Protein AF-H1G3W1-F1 (afdb_monomer_lite)

pLDDT: mean 71.27, std 23.76, range [32.44, 97.44]

Structure (mmCIF, N/CA/C/O backbone):
data_AF-H1G3W1-F1
#
_entry.id   AF-H1G3W1-F1
#
loop_
_atom_site.group_PDB
_atom_site.id
_atom_site.type_symbol
_atom_site.label_atom_id
_atom_site.label_alt_id
_atom_site.label_comp_id
_atom_site.label_asym_id
_atom_site.label_entity_id
_atom_site.label_seq_id
_atom_site.pdbx_PDB_ins_code
_atom_site.Cartn_x
_atom_site.Cartn_y
_atom_site.Cartn_z
_atom_site.occupancy
_atom_site.B_iso_or_equiv
_atom_site.auth_seq_id
_atom_site.auth_comp_id
_atom_site.auth_asym_id
_atom_site.auth_atom_id
_atom_site.pdbx_PDB_model_num
ATOM 1 N N . MET A 1 1 ? 43.598 -3.557 50.792 1.00 79.25 1 MET A N 1
ATOM 2 C CA . MET A 1 1 ? 42.486 -2.881 51.505 1.00 79.25 1 MET A CA 1
ATOM 3 C C . MET A 1 1 ? 41.828 -1.822 50.622 1.00 79.25 1 MET A C 1
ATOM 5 O O . MET A 1 1 ? 40.668 -2.001 50.291 1.00 79.25 1 MET A O 1
ATOM 9 N N . VAL A 1 2 ? 42.550 -0.789 50.162 1.00 91.31 2 VAL A N 1
ATOM 10 C CA . VAL A 1 2 ? 41.973 0.316 49.357 1.00 91.31 2 VAL A CA 1
ATOM 11 C C . VAL A 1 2 ? 41.334 -0.153 48.039 1.00 91.31 2 VAL A C 1
ATOM 13 O O . VAL A 1 2 ? 40.220 0.254 47.726 1.00 91.31 2 VAL A O 1
ATOM 16 N N . GLU A 1 3 ? 41.980 -1.057 47.298 1.00 90.44 3 GLU A N 1
ATOM 17 C CA . GLU A 1 3 ? 41.447 -1.573 46.023 1.00 90.44 3 GLU A CA 1
ATOM 18 C C . GLU A 1 3 ? 40.136 -2.356 46.191 1.00 90.44 3 GLU A C 1
ATOM 20 O O . GLU A 1 3 ? 39.190 -2.156 45.432 1.00 90.44 3 GLU A O 1
ATOM 25 N N . PHE A 1 4 ? 40.040 -3.185 47.235 1.00 94.00 4 PHE A N 1
ATOM 26 C CA . PHE A 1 4 ? 38.807 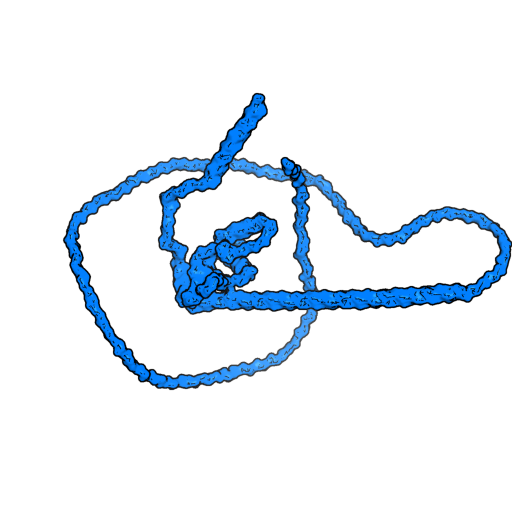-3.903 47.566 1.00 94.00 4 PHE A CA 1
ATOM 27 C C . PHE A 1 4 ? 37.671 -2.938 47.924 1.00 94.00 4 PHE A C 1
ATOM 29 O O . PHE A 1 4 ? 36.548 -3.120 47.457 1.00 94.00 4 PHE A O 1
ATOM 36 N N . SER A 1 5 ? 37.962 -1.872 48.677 1.00 94.56 5 SER A N 1
ATOM 37 C CA . SER A 1 5 ? 36.966 -0.845 49.003 1.00 94.56 5 SER A CA 1
ATOM 38 C C . SER A 1 5 ? 36.453 -0.104 47.763 1.00 94.56 5 SER A C 1
ATOM 40 O O . SER A 1 5 ? 35.258 0.171 47.675 1.00 94.56 5 SER A O 1
ATOM 42 N N . LEU A 1 6 ? 37.315 0.179 46.778 1.00 96.00 6 LEU A N 1
ATOM 43 C CA . LEU A 1 6 ? 36.905 0.827 45.525 1.00 96.00 6 LEU A CA 1
ATOM 44 C C . LEU A 1 6 ? 36.020 -0.079 44.660 1.00 96.00 6 LEU A C 1
ATOM 46 O O . LEU A 1 6 ? 35.037 0.395 44.093 1.00 96.00 6 LEU A O 1
ATOM 50 N N . ILE A 1 7 ? 36.325 -1.379 44.593 1.00 95.88 7 ILE A N 1
ATOM 51 C CA . ILE A 1 7 ? 35.509 -2.346 43.844 1.00 95.88 7 ILE A CA 1
ATOM 52 C C . ILE A 1 7 ? 34.114 -2.470 44.467 1.00 95.88 7 ILE A C 1
ATOM 54 O O . ILE A 1 7 ? 33.114 -2.428 43.751 1.00 95.88 7 ILE A O 1
ATOM 58 N N . VAL A 1 8 ? 34.030 -2.568 45.797 1.00 96.56 8 VAL A N 1
ATOM 59 C CA . VAL A 1 8 ? 32.743 -2.636 46.507 1.00 96.56 8 VAL A CA 1
ATOM 60 C C . VAL A 1 8 ? 31.934 -1.353 46.293 1.00 96.56 8 VAL A C 1
ATOM 62 O O . VAL A 1 8 ? 30.749 -1.431 45.970 1.00 96.56 8 VAL A O 1
ATOM 65 N N . LEU A 1 9 ? 32.566 -0.176 46.382 1.00 96.75 9 LEU A N 1
ATOM 66 C CA . LEU A 1 9 ? 31.902 1.105 46.122 1.00 96.75 9 LEU A CA 1
ATOM 67 C C . LEU A 1 9 ? 31.366 1.191 44.682 1.00 96.75 9 LEU A C 1
ATOM 69 O O . LEU A 1 9 ? 30.236 1.630 44.470 1.00 96.75 9 LEU A O 1
ATOM 73 N N . PHE A 1 10 ? 32.145 0.737 43.695 1.00 97.38 10 PHE A N 1
ATOM 74 C CA . PHE A 1 10 ? 31.725 0.721 42.294 1.00 97.38 10 PHE A CA 1
ATOM 75 C C . PHE A 1 10 ? 30.544 -0.227 42.056 1.00 97.38 10 PHE A C 1
ATOM 77 O O . PHE A 1 10 ? 29.603 0.142 41.358 1.00 97.38 10 PHE A O 1
ATOM 84 N N . LEU A 1 11 ? 30.547 -1.418 42.665 1.00 96.94 11 LEU A N 1
ATOM 85 C CA . LEU A 1 11 ? 29.423 -2.355 42.572 1.00 96.94 11 LEU A CA 1
ATOM 86 C C . LEU A 1 11 ? 28.149 -1.783 43.199 1.00 96.94 11 LEU A C 1
ATOM 88 O O . LEU A 1 11 ? 27.079 -1.904 42.607 1.00 96.94 11 LEU A O 1
ATOM 92 N N . ILE A 1 12 ? 28.259 -1.108 44.347 1.00 96.75 12 ILE A N 1
ATOM 93 C CA . ILE A 1 12 ? 27.124 -0.421 44.977 1.00 96.75 12 ILE A CA 1
ATOM 94 C C . ILE A 1 12 ? 26.608 0.694 44.059 1.00 96.75 12 ILE A C 1
ATOM 96 O O . ILE A 1 12 ? 25.409 0.765 43.805 1.00 96.75 12 ILE A O 1
ATOM 100 N N . ALA A 1 13 ? 27.493 1.526 43.504 1.00 96.69 13 ALA A N 1
ATOM 101 C CA . ALA A 1 13 ? 27.106 2.591 42.581 1.00 96.69 13 ALA A CA 1
ATOM 102 C C . ALA A 1 13 ? 26.444 2.045 41.302 1.00 96.69 13 ALA A C 1
ATOM 104 O O . ALA A 1 13 ? 25.429 2.582 40.864 1.00 96.69 13 ALA A O 1
ATOM 105 N N . ALA A 1 14 ? 26.966 0.954 40.734 1.00 96.19 14 ALA A N 1
ATOM 106 C CA . ALA A 1 14 ? 26.379 0.282 39.578 1.00 96.19 14 ALA A CA 1
ATOM 107 C C . ALA A 1 14 ? 25.003 -0.320 39.903 1.00 96.19 14 ALA A C 1
ATOM 109 O O . ALA A 1 14 ? 24.085 -0.196 39.095 1.00 96.19 14 ALA A O 1
ATOM 110 N N . LEU A 1 15 ? 24.832 -0.912 41.091 1.00 95.81 15 LEU A N 1
ATOM 111 C CA . LEU A 1 15 ? 23.547 -1.436 41.557 1.00 95.81 15 LEU A CA 1
ATOM 112 C C . LEU A 1 15 ? 22.523 -0.307 41.745 1.00 95.81 15 LEU A C 1
ATOM 114 O O . LEU A 1 15 ? 21.396 -0.419 41.269 1.00 95.81 15 LEU A O 1
ATOM 118 N N . LEU A 1 16 ? 22.920 0.800 42.381 1.00 94.94 16 LEU A N 1
ATOM 119 C CA . LEU A 1 16 ? 22.070 1.979 42.568 1.00 94.94 16 LEU A CA 1
ATOM 120 C C . LEU A 1 16 ? 21.695 2.623 41.228 1.00 94.94 16 LEU A C 1
ATOM 122 O O . LEU A 1 16 ? 20.532 2.966 41.018 1.00 94.94 16 LEU A O 1
ATOM 126 N N . PHE A 1 17 ? 22.646 2.736 40.298 1.00 94.06 17 PHE A N 1
ATOM 127 C CA . PHE A 1 17 ? 22.391 3.233 38.947 1.00 94.06 17 PHE A CA 1
ATOM 128 C C . PHE A 1 17 ? 21.454 2.302 38.174 1.00 94.06 17 PHE A C 1
ATOM 130 O O . PHE A 1 17 ? 20.514 2.778 37.544 1.00 94.06 17 PHE A O 1
ATOM 137 N N . TYR A 1 18 ? 21.652 0.984 38.260 1.00 91.56 18 TYR A N 1
ATOM 138 C CA . TYR A 1 18 ? 20.765 -0.003 37.648 1.00 91.56 18 TYR A CA 1
ATOM 139 C C . TYR A 1 18 ? 19.349 0.086 38.222 1.00 91.56 18 TYR A C 1
ATOM 141 O O . TYR A 1 18 ? 18.387 0.101 37.460 1.00 91.56 18 TYR A O 1
ATOM 149 N N . GLN A 1 19 ? 19.201 0.225 39.542 1.00 89.62 19 GLN A N 1
ATOM 150 C CA . GLN A 1 19 ? 17.891 0.396 40.169 1.00 89.62 19 GLN A CA 1
ATOM 151 C C . GLN A 1 19 ? 17.224 1.716 39.775 1.00 89.62 19 GLN A C 1
ATOM 153 O O . GLN A 1 19 ? 16.047 1.707 39.428 1.00 89.62 19 GLN A O 1
ATOM 158 N N . GLN A 1 20 ? 17.952 2.838 39.751 1.00 86.44 20 GLN A N 1
ATOM 159 C CA . GLN A 1 20 ? 17.399 4.120 39.299 1.00 86.44 20 GLN A CA 1
ATOM 160 C C . GLN A 1 20 ? 17.034 4.109 37.814 1.00 86.44 20 GLN A C 1
ATOM 162 O O . GLN A 1 20 ? 15.996 4.646 37.431 1.00 86.44 20 GLN A O 1
ATOM 167 N N . TYR A 1 21 ? 17.866 3.498 36.972 1.00 87.00 21 TYR A N 1
ATOM 168 C CA . TYR A 1 21 ? 17.584 3.340 35.553 1.00 87.00 21 TYR A CA 1
ATOM 169 C C . TYR A 1 21 ? 16.339 2.475 35.348 1.00 87.00 21 TYR A C 1
ATOM 171 O O . TYR A 1 21 ? 15.404 2.896 34.673 1.00 87.00 21 TYR A O 1
ATOM 179 N N . ASN A 1 22 ? 16.267 1.316 36.005 1.00 80.38 22 ASN A N 1
ATOM 180 C CA . ASN A 1 22 ? 15.123 0.419 35.892 1.00 80.38 22 ASN A CA 1
ATOM 181 C C . ASN A 1 22 ? 13.846 1.035 36.494 1.00 80.38 22 ASN A C 1
ATOM 183 O O . ASN A 1 22 ? 12.767 0.839 35.949 1.00 80.38 22 ASN A O 1
ATOM 187 N N . ALA A 1 23 ? 13.943 1.853 37.547 1.00 75.75 23 ALA A N 1
ATOM 188 C CA . ALA A 1 23 ? 12.818 2.615 38.101 1.00 75.75 23 ALA A CA 1
ATOM 189 C C . ALA A 1 23 ? 12.324 3.738 37.169 1.00 75.75 23 ALA A C 1
ATOM 191 O O . ALA A 1 23 ? 11.151 4.087 37.200 1.00 75.75 23 ALA A O 1
ATOM 192 N N . ARG A 1 24 ? 13.198 4.307 36.326 1.00 71.31 24 ARG A N 1
ATOM 193 C CA . ARG A 1 24 ? 12.808 5.299 35.306 1.00 71.31 24 ARG A CA 1
ATOM 194 C C . ARG A 1 24 ? 12.264 4.668 34.027 1.00 71.31 24 ARG A C 1
ATOM 196 O O . ARG A 1 24 ? 11.505 5.315 33.313 1.00 71.31 24 ARG A O 1
ATOM 203 N N . VAL A 1 25 ? 12.688 3.446 33.716 1.00 74.69 25 VAL A N 1
ATOM 204 C CA . VAL A 1 25 ? 12.272 2.713 32.510 1.00 74.69 25 VAL A CA 1
ATOM 205 C C . VAL A 1 25 ? 11.054 1.821 32.778 1.00 74.69 25 VAL A C 1
ATOM 207 O O . VAL A 1 25 ? 10.293 1.537 31.853 1.00 74.69 25 VAL A O 1
ATOM 210 N N . SER A 1 26 ? 10.819 1.414 34.029 1.00 70.19 26 SER A N 1
ATOM 211 C CA . SER A 1 26 ? 9.584 0.733 34.415 1.00 70.19 26 SER A CA 1
ATOM 212 C C . SER A 1 26 ? 8.424 1.720 34.378 1.00 70.19 26 SER A C 1
ATOM 214 O O . SER A 1 26 ? 8.361 2.693 35.128 1.00 70.19 26 SER A O 1
ATOM 216 N N . LEU A 1 27 ? 7.497 1.470 33.455 1.00 72.31 27 LEU A N 1
ATOM 217 C CA . LEU A 1 27 ? 6.222 2.169 33.434 1.00 72.31 27 LEU A CA 1
ATOM 218 C C . LEU A 1 27 ? 5.514 1.907 34.773 1.00 72.31 27 LEU A C 1
ATOM 220 O O . LEU A 1 27 ? 5.530 0.763 35.243 1.00 72.31 27 LEU A O 1
ATOM 224 N N . PRO A 1 28 ? 4.916 2.933 35.404 1.00 75.19 28 PRO A N 1
ATOM 225 C CA . PRO A 1 28 ? 4.161 2.733 36.631 1.00 75.19 28 PRO A CA 1
ATOM 226 C C . PRO A 1 28 ? 3.076 1.679 36.399 1.00 75.19 28 PRO A C 1
ATOM 228 O O . PRO A 1 28 ? 2.522 1.583 35.300 1.00 75.19 28 PRO A O 1
ATOM 231 N N . ALA A 1 29 ? 2.782 0.887 37.434 1.00 79.69 29 ALA A N 1
ATOM 232 C CA . ALA A 1 29 ? 1.718 -0.105 37.364 1.00 79.69 29 ALA A CA 1
ATOM 233 C C . ALA A 1 29 ? 0.422 0.558 36.852 1.00 79.69 29 ALA A C 1
ATOM 235 O O . ALA A 1 29 ? 0.119 1.677 37.290 1.00 79.69 29 ALA A O 1
ATOM 236 N N . PRO A 1 30 ? -0.326 -0.091 35.934 1.00 82.19 30 PRO A N 1
ATOM 237 C CA . PRO A 1 30 ? -1.557 0.472 35.399 1.00 82.19 30 PRO A CA 1
ATOM 238 C C . PRO A 1 30 ? -2.499 0.783 36.557 1.00 82.19 30 PRO A C 1
ATOM 240 O O . PRO A 1 30 ? -2.923 -0.123 37.275 1.00 82.19 30 PRO A O 1
ATOM 243 N N . ARG A 1 31 ? -2.797 2.064 36.774 1.00 87.25 31 ARG A N 1
ATOM 244 C CA . ARG A 1 31 ? -3.753 2.457 37.805 1.00 87.25 31 ARG A CA 1
ATOM 245 C C . ARG A 1 31 ? -5.169 2.317 37.234 1.00 87.25 31 ARG A C 1
ATOM 247 O O . ARG A 1 31 ? -5.436 2.945 36.209 1.00 87.25 31 ARG A O 1
ATOM 254 N N . PRO A 1 32 ? -6.057 1.491 37.821 1.00 84.88 32 PRO A N 1
ATOM 255 C CA . PRO A 1 32 ? -7.371 1.194 37.238 1.00 84.88 32 PRO A CA 1
ATOM 256 C C . PRO A 1 32 ? -8.267 2.422 37.025 1.00 84.88 32 PRO A C 1
ATOM 258 O O . PRO A 1 32 ? -9.108 2.418 36.137 1.00 84.88 32 PRO A O 1
ATOM 261 N N . ASP A 1 33 ? -8.062 3.474 37.814 1.00 86.25 33 ASP A N 1
ATOM 262 C CA . ASP A 1 33 ? -8.765 4.760 37.757 1.00 86.25 33 ASP A CA 1
ATOM 263 C C . ASP A 1 33 ? -8.364 5.631 36.552 1.00 86.25 33 ASP A C 1
ATOM 265 O O . ASP A 1 33 ? -9.098 6.539 36.171 1.00 86.25 33 ASP A O 1
ATOM 269 N N . CYS A 1 34 ? -7.218 5.351 35.927 1.00 85.38 34 CYS A N 1
ATOM 270 C CA . CYS A 1 34 ? -6.684 6.127 34.808 1.00 85.38 34 CYS A CA 1
ATOM 271 C C . CYS A 1 34 ? -7.112 5.598 33.426 1.00 85.38 34 CYS A C 1
ATOM 273 O O . CYS A 1 34 ? -6.729 6.182 32.410 1.00 85.38 34 CYS A O 1
ATOM 275 N N . TYR A 1 35 ? -7.881 4.504 33.358 1.00 87.94 35 TYR A N 1
ATOM 276 C CA . TYR A 1 35 ? -8.296 3.879 32.099 1.00 87.94 35 TYR A CA 1
ATOM 277 C C . TYR A 1 35 ? -9.817 3.756 32.012 1.00 87.94 35 TYR A C 1
ATOM 279 O O . TYR A 1 35 ? -10.467 3.214 32.900 1.00 87.94 35 TYR A O 1
ATOM 287 N N . GLY A 1 36 ? -10.379 4.210 30.893 1.00 86.38 36 GLY A N 1
ATOM 288 C CA . GLY A 1 36 ? -11.795 4.064 30.565 1.00 86.38 36 GLY A CA 1
ATOM 289 C C . GLY A 1 36 ? -11.982 3.403 29.203 1.00 86.38 36 GLY A C 1
ATOM 290 O O . GLY A 1 36 ? -11.137 3.526 28.313 1.00 86.38 36 GLY A O 1
ATOM 291 N N . LYS A 1 37 ? -13.102 2.699 29.024 1.00 91.56 37 LYS A N 1
ATOM 292 C CA . LYS A 1 37 ? -13.503 2.170 27.717 1.00 91.56 37 LYS A CA 1
ATOM 293 C C . LYS A 1 37 ? -14.096 3.307 26.885 1.00 91.56 37 LYS A C 1
ATOM 295 O O . LYS A 1 37 ? -15.007 3.990 27.336 1.00 91.56 37 LYS A O 1
ATOM 300 N N . SER A 1 38 ? -13.622 3.470 25.652 1.00 86.12 38 SER A N 1
ATOM 301 C CA . SER A 1 38 ? -14.301 4.339 24.689 1.00 86.12 38 SER A CA 1
ATOM 302 C C . SER A 1 38 ? -15.601 3.680 24.219 1.00 86.12 38 SER A C 1
ATOM 304 O O . SER A 1 38 ? -15.605 2.508 23.837 1.00 86.12 38 SER A O 1
ATOM 306 N N . GLU A 1 39 ? -16.706 4.425 24.240 1.00 85.88 39 GLU A N 1
ATOM 307 C CA . GLU A 1 39 ? -18.023 3.935 23.811 1.00 85.88 39 GLU A CA 1
ATOM 308 C C . GLU A 1 39 ? -18.095 3.670 22.301 1.00 85.88 39 GLU A C 1
ATOM 310 O O . GLU A 1 39 ? -18.915 2.877 21.841 1.00 85.88 39 GLU A O 1
ATOM 315 N N . SER A 1 40 ? -17.221 4.307 21.514 1.00 90.12 40 SER A N 1
ATOM 316 C CA . SER A 1 40 ? -17.200 4.166 20.063 1.00 90.12 40 SER A CA 1
ATOM 317 C C . SER A 1 40 ? -15.792 4.292 19.498 1.00 90.12 40 SER A C 1
ATOM 319 O O . SER A 1 40 ? -15.138 5.317 19.655 1.00 90.12 40 SER A O 1
ATOM 321 N N . MET A 1 41 ? -15.357 3.271 18.757 1.00 89.25 41 MET A N 1
ATOM 322 C CA . MET A 1 41 ? -14.069 3.277 18.053 1.00 89.25 41 MET A CA 1
ATOM 323 C C . MET A 1 41 ? -14.075 4.184 16.810 1.00 89.25 41 MET A C 1
ATOM 325 O O . MET A 1 41 ? -13.034 4.707 16.419 1.00 89.25 41 MET A O 1
ATOM 329 N N . LEU A 1 42 ? -15.246 4.354 16.188 1.00 92.50 42 LEU A N 1
ATOM 330 C CA . LEU A 1 42 ? -15.432 5.108 14.949 1.00 92.50 42 LEU A CA 1
ATOM 331 C C . LEU A 1 42 ? -16.169 6.423 15.198 1.00 92.50 42 LEU A C 1
ATOM 333 O O . LEU A 1 42 ? -17.123 6.472 15.985 1.00 92.50 42 LEU A O 1
ATOM 337 N N . LYS A 1 43 ? -15.766 7.473 14.483 1.00 91.31 43 LYS A N 1
ATOM 338 C CA . LYS A 1 43 ? -16.511 8.739 14.412 1.00 91.31 43 LYS A CA 1
ATOM 339 C C . LYS A 1 43 ? -17.831 8.554 13.647 1.00 91.31 43 LYS A C 1
ATOM 341 O O . LYS A 1 43 ? -17.943 7.608 12.870 1.00 91.31 43 LYS A O 1
ATOM 346 N N . PRO A 1 44 ? -18.824 9.447 13.804 1.00 91.62 44 PRO A N 1
ATOM 347 C CA . PRO A 1 44 ? -20.097 9.344 13.082 1.00 91.62 44 PRO A CA 1
ATOM 348 C C . PRO A 1 44 ? -19.936 9.252 11.555 1.00 91.62 44 PRO A C 1
ATOM 350 O O . PRO A 1 44 ? -20.533 8.384 10.927 1.00 91.62 44 PRO A O 1
ATOM 353 N N . GLU A 1 45 ? -19.060 10.077 10.977 1.00 91.94 45 GLU A N 1
ATOM 354 C CA . GLU A 1 45 ? -18.751 10.078 9.537 1.00 91.94 45 GLU A CA 1
ATOM 355 C C . GLU A 1 45 ? -18.078 8.770 9.092 1.00 91.94 45 GLU A C 1
ATOM 357 O O . GLU A 1 45 ? -18.424 8.197 8.061 1.00 91.94 45 GLU A O 1
ATOM 362 N N . GLU A 1 46 ? -17.152 8.254 9.906 1.00 93.44 46 GLU A N 1
ATOM 363 C CA . GLU A 1 46 ? -16.475 6.977 9.660 1.00 93.44 46 GLU A CA 1
ATOM 364 C C . GLU A 1 46 ? -17.462 5.808 9.735 1.00 93.44 46 GLU A C 1
ATOM 366 O O . GLU A 1 46 ? -17.387 4.891 8.926 1.00 93.44 46 GLU A O 1
ATOM 371 N N . LYS A 1 47 ? -18.428 5.842 10.663 1.00 94.25 47 LYS A N 1
ATOM 372 C CA . LYS A 1 47 ? -19.501 4.838 10.738 1.00 94.25 47 LYS A CA 1
ATOM 373 C C . LYS A 1 47 ? -20.380 4.852 9.491 1.00 94.25 47 LYS A C 1
ATOM 375 O O . LYS A 1 47 ? -20.743 3.784 9.005 1.00 94.25 47 LYS A O 1
ATOM 380 N N . ALA A 1 48 ? -20.716 6.037 8.981 1.00 94.25 48 ALA A N 1
ATOM 381 C CA . ALA A 1 48 ? -21.505 6.170 7.762 1.00 94.25 48 ALA A CA 1
ATOM 382 C C . ALA A 1 48 ? -20.765 5.572 6.554 1.00 94.25 48 ALA A C 1
ATOM 384 O O . ALA A 1 48 ? -21.349 4.791 5.802 1.00 94.25 48 ALA A O 1
ATOM 385 N N . LEU A 1 49 ? -19.466 5.863 6.414 1.00 95.31 49 LEU A N 1
ATOM 386 C CA . LEU A 1 49 ? -18.639 5.278 5.357 1.00 95.31 49 LEU A CA 1
ATOM 387 C C . LEU A 1 49 ? -18.468 3.764 5.530 1.00 95.31 49 LEU A C 1
ATOM 389 O O . LEU A 1 49 ? -18.565 3.024 4.556 1.00 95.31 49 LEU A O 1
ATOM 393 N N . PHE A 1 50 ? -18.242 3.296 6.759 1.00 95.88 50 PHE A N 1
ATOM 394 C CA . PHE A 1 50 ? -18.117 1.872 7.063 1.00 95.88 50 PHE A CA 1
ATOM 395 C C . PHE A 1 50 ? -19.357 1.096 6.621 1.00 95.88 50 PHE A C 1
ATOM 397 O O . PHE A 1 50 ? -19.230 0.100 5.917 1.00 95.88 50 PHE A O 1
ATOM 404 N N . LYS A 1 51 ? -20.551 1.606 6.944 1.00 95.94 51 LYS A N 1
ATOM 405 C CA . LYS A 1 51 ? -21.812 1.004 6.507 1.00 95.94 51 LYS A CA 1
ATOM 406 C C . LYS A 1 51 ? -21.916 0.952 4.979 1.00 95.94 51 LYS A C 1
ATOM 408 O O . LYS A 1 51 ? -22.211 -0.099 4.429 1.00 95.94 51 LYS A O 1
ATOM 413 N N . ALA A 1 52 ? -21.600 2.046 4.283 1.00 96.06 52 ALA A N 1
ATOM 414 C CA . ALA A 1 52 ? -21.617 2.068 2.819 1.00 96.06 52 ALA A CA 1
ATOM 415 C C . ALA A 1 52 ? -20.591 1.100 2.189 1.00 96.06 52 ALA A C 1
ATOM 417 O O . ALA A 1 52 ? -20.859 0.516 1.138 1.00 96.06 52 ALA A O 1
ATOM 418 N N . LEU A 1 53 ? -19.429 0.910 2.824 1.00 96.38 53 LEU A N 1
ATOM 419 C CA . LEU A 1 53 ? -18.426 -0.076 2.412 1.00 96.38 53 LEU A CA 1
ATOM 420 C C . LEU A 1 53 ? -18.921 -1.512 2.619 1.00 96.38 53 LEU A C 1
ATOM 422 O O . LEU A 1 53 ? -18.730 -2.345 1.735 1.00 96.38 53 LEU A O 1
ATOM 426 N N . GLU A 1 54 ? -19.559 -1.813 3.750 1.00 96.19 54 GLU A N 1
ATOM 427 C CA . GLU A 1 54 ? -20.162 -3.127 3.997 1.00 96.19 54 GLU A CA 1
ATOM 428 C C . GLU A 1 54 ? -21.314 -3.411 3.027 1.00 96.19 54 GLU A C 1
ATOM 430 O O . GLU A 1 54 ? -21.347 -4.481 2.422 1.00 96.19 54 GLU A O 1
ATOM 435 N N . ASP A 1 55 ? -22.192 -2.438 2.788 1.00 96.00 55 ASP A N 1
ATOM 436 C CA . ASP A 1 55 ? -23.309 -2.578 1.850 1.00 96.00 55 ASP A CA 1
ATOM 437 C C . ASP A 1 55 ? -22.810 -2.774 0.401 1.00 96.00 55 ASP A C 1
ATOM 439 O O . ASP A 1 55 ? -23.354 -3.582 -0.352 1.00 96.00 55 ASP A O 1
ATOM 443 N N . GLY A 1 56 ? -21.747 -2.065 -0.001 1.00 93.94 56 GLY A N 1
ATOM 444 C CA . GLY A 1 56 ? -21.228 -2.092 -1.374 1.00 93.94 56 GLY A CA 1
ATOM 445 C C . GLY A 1 56 ? -20.253 -3.234 -1.685 1.00 93.94 56 GLY A C 1
ATOM 446 O O . GLY A 1 56 ? -20.261 -3.770 -2.797 1.00 93.94 56 GLY A O 1
ATOM 447 N N . LEU A 1 57 ? -19.389 -3.601 -0.733 1.00 94.25 57 LEU A N 1
ATOM 448 C CA . LEU A 1 57 ? -18.279 -4.550 -0.921 1.00 94.25 57 LEU A CA 1
ATOM 449 C C . LEU A 1 57 ? -18.349 -5.767 0.004 1.00 94.25 57 LEU A C 1
ATOM 451 O O . LEU A 1 57 ? -17.633 -6.748 -0.226 1.00 94.25 57 LEU A O 1
ATOM 455 N N . GLY A 1 58 ? -19.204 -5.728 1.024 1.00 89.88 58 GLY A N 1
ATOM 456 C CA . GLY A 1 58 ? -19.275 -6.731 2.081 1.00 89.88 58 GLY A CA 1
ATOM 457 C C . GLY A 1 58 ? -19.734 -8.109 1.622 1.00 89.88 58 GLY A C 1
ATOM 458 O O . GLY A 1 58 ? -19.653 -9.039 2.413 1.00 89.88 58 GLY A O 1
ATOM 459 N N . ALA A 1 59 ? -20.154 -8.303 0.367 1.00 92.19 59 ALA A N 1
ATOM 460 C CA . ALA A 1 59 ? -20.363 -9.638 -0.198 1.00 92.19 59 ALA A CA 1
ATOM 461 C C . ALA A 1 59 ? -19.029 -10.395 -0.353 1.00 92.19 59 ALA A C 1
ATOM 463 O O . ALA A 1 59 ? -18.887 -11.502 0.172 1.00 92.19 59 ALA A O 1
ATOM 464 N N . ASP A 1 60 ? -18.027 -9.749 -0.955 1.00 94.69 60 ASP A N 1
ATOM 465 C CA . ASP A 1 60 ? -16.768 -10.375 -1.392 1.00 94.69 60 ASP A CA 1
ATOM 466 C C . ASP A 1 60 ? -15.548 -9.973 -0.547 1.00 94.69 60 ASP A C 1
ATOM 468 O O . ASP A 1 60 ? -14.492 -10.611 -0.629 1.00 94.69 60 ASP A O 1
ATOM 472 N N . HIS A 1 61 ? -15.674 -8.927 0.275 1.00 96.75 61 HIS A N 1
ATOM 473 C CA . HIS A 1 61 ? -14.564 -8.351 1.033 1.00 96.75 61 HIS A CA 1
ATOM 474 C C . HIS A 1 61 ? -14.872 -8.209 2.531 1.00 96.75 61 HIS A C 1
ATOM 476 O O . HIS A 1 61 ? -16.020 -8.051 2.940 1.00 96.75 61 HIS A O 1
ATOM 482 N N . TYR A 1 62 ? -13.822 -8.276 3.348 1.00 96.94 62 TYR A N 1
ATOM 483 C CA . TYR A 1 62 ? -13.798 -7.836 4.738 1.00 96.94 62 TYR A CA 1
ATOM 484 C C . TYR A 1 62 ? -13.309 -6.392 4.803 1.00 96.94 62 TYR A C 1
ATOM 486 O O . TYR A 1 62 ? -12.330 -6.035 4.143 1.00 96.94 62 TYR A O 1
ATOM 494 N N . VAL A 1 63 ? -13.967 -5.582 5.628 1.00 96.88 63 VAL A N 1
ATOM 495 C CA . VAL A 1 63 ? -13.611 -4.183 5.863 1.00 96.88 63 VAL A CA 1
ATOM 496 C C . VAL A 1 63 ? -13.099 -4.062 7.295 1.00 96.88 63 VAL A C 1
ATOM 498 O O . VAL A 1 63 ? -13.835 -4.301 8.247 1.00 96.88 63 VAL A O 1
ATOM 501 N N . PHE A 1 64 ? -11.828 -3.705 7.454 1.00 96.56 64 PHE A N 1
ATOM 502 C CA . PHE A 1 64 ? -11.196 -3.535 8.759 1.00 96.56 64 PHE A CA 1
ATOM 503 C C . PHE A 1 64 ? -11.075 -2.048 9.100 1.00 96.56 64 PHE A C 1
ATOM 505 O O . PHE A 1 64 ? -10.326 -1.344 8.417 1.00 96.56 64 PHE A O 1
ATOM 512 N N . PRO A 1 65 ? -11.779 -1.550 10.130 1.00 96.00 65 PRO A N 1
ATOM 513 C CA . PRO A 1 65 ? -11.648 -0.169 10.575 1.00 96.00 65 PRO A CA 1
ATOM 514 C C . PRO A 1 65 ? -10.342 0.078 11.343 1.00 96.00 65 PRO A C 1
ATOM 516 O O . PRO A 1 65 ? -9.850 -0.797 12.055 1.00 96.00 65 PRO A O 1
ATOM 519 N N . LYS A 1 66 ? -9.825 1.310 11.260 1.00 94.56 66 LYS A N 1
ATOM 520 C CA . LYS A 1 66 ? -8.753 1.863 12.114 1.00 94.56 66 LYS A CA 1
ATOM 521 C C . LYS A 1 66 ? -7.502 0.992 12.208 1.00 94.56 66 LYS A C 1
ATOM 523 O O . LYS A 1 66 ? -6.924 0.794 13.278 1.00 94.56 66 LYS A O 1
ATOM 528 N N . VAL A 1 67 ? -7.047 0.502 11.062 1.00 96.19 67 VAL A N 1
ATOM 529 C CA . VAL A 1 67 ? -5.860 -0.348 10.984 1.00 96.19 67 VAL A CA 1
ATOM 530 C C . VAL A 1 67 ? -4.599 0.512 11.007 1.00 96.19 67 VAL A C 1
ATOM 532 O O . VAL A 1 67 ? -4.437 1.436 10.209 1.00 96.19 67 VAL A O 1
ATOM 535 N N . MET A 1 68 ? -3.667 0.183 11.902 1.00 94.81 68 MET A N 1
ATOM 536 C CA . MET A 1 68 ? -2.338 0.799 11.923 1.00 94.81 68 MET A CA 1
ATOM 537 C C . MET A 1 68 ? -1.600 0.524 10.616 1.00 94.81 68 MET A C 1
ATOM 539 O O . MET A 1 68 ? -1.501 -0.626 10.182 1.00 94.81 68 MET A O 1
ATOM 543 N N . ALA A 1 69 ? -0.987 1.551 10.031 1.00 94.62 69 ALA A N 1
ATOM 544 C CA . ALA A 1 69 ? -0.226 1.394 8.798 1.00 94.62 69 ALA A CA 1
ATOM 545 C C . ALA A 1 69 ? 0.949 0.414 8.969 1.00 94.62 69 ALA A C 1
ATOM 547 O O . ALA A 1 69 ? 1.309 -0.289 8.028 1.00 94.62 69 ALA A O 1
ATOM 548 N N . ALA A 1 70 ? 1.486 0.289 10.188 1.00 94.19 70 ALA A N 1
ATOM 549 C CA . ALA A 1 70 ? 2.548 -0.661 10.523 1.00 94.19 70 ALA A CA 1
ATOM 550 C C . ALA A 1 70 ? 2.119 -2.137 10.439 1.00 94.19 70 ALA A C 1
ATOM 552 O O . ALA A 1 70 ? 2.983 -3.001 10.327 1.00 94.19 70 ALA A O 1
ATOM 553 N N . ASN A 1 71 ? 0.813 -2.422 10.469 1.00 94.25 71 ASN A N 1
ATOM 554 C CA . ASN A 1 71 ? 0.277 -3.777 10.308 1.00 94.25 71 ASN A CA 1
ATOM 555 C C . ASN A 1 71 ? 0.014 -4.130 8.834 1.00 94.25 71 ASN A C 1
ATOM 557 O O . ASN A 1 71 ? -0.170 -5.296 8.507 1.00 94.25 71 ASN A O 1
ATOM 561 N N . VAL A 1 72 ? -0.014 -3.127 7.954 1.00 94.75 72 VAL A N 1
ATOM 562 C CA . VAL A 1 72 ? -0.294 -3.265 6.514 1.00 94.75 72 VAL A CA 1
ATOM 563 C C . VAL A 1 72 ? 0.996 -3.199 5.698 1.00 94.75 72 VAL A C 1
ATOM 565 O O . VAL A 1 72 ? 1.137 -3.865 4.675 1.00 94.75 72 VAL A O 1
ATOM 568 N N . LEU A 1 73 ? 1.942 -2.365 6.132 1.00 93.94 73 LEU A N 1
ATOM 569 C CA . LEU A 1 73 ? 3.141 -2.024 5.381 1.00 93.94 73 LEU A CA 1
ATOM 570 C C . LEU A 1 73 ? 4.371 -2.691 5.989 1.00 93.94 73 LEU A C 1
ATOM 572 O O . LEU A 1 73 ? 4.736 -2.433 7.136 1.00 93.94 73 LEU A O 1
ATOM 576 N N . GLU A 1 74 ? 5.069 -3.479 5.177 1.00 90.31 74 GLU A N 1
ATOM 577 C CA . GLU A 1 74 ? 6.331 -4.095 5.570 1.00 90.31 74 GLU A CA 1
ATOM 578 C C . GLU A 1 74 ? 7.533 -3.269 5.089 1.00 90.31 74 GLU A C 1
ATOM 580 O O . GLU A 1 74 ? 7.638 -2.863 3.926 1.00 90.31 74 GLU A O 1
ATOM 585 N N . LEU A 1 75 ? 8.481 -3.025 5.997 1.00 89.12 75 LEU A N 1
ATOM 586 C CA . LEU A 1 75 ? 9.732 -2.350 5.668 1.00 89.12 75 LEU A CA 1
ATOM 587 C C . LEU A 1 75 ? 10.737 -3.348 5.098 1.00 89.12 75 LEU A C 1
ATOM 589 O O . LEU A 1 75 ? 11.167 -4.277 5.781 1.00 89.12 75 LEU A O 1
ATOM 593 N N . LYS A 1 76 ? 11.187 -3.094 3.866 1.00 87.44 76 LYS A N 1
ATOM 594 C CA . LYS A 1 76 ? 12.263 -3.877 3.249 1.00 87.44 76 LYS A CA 1
ATOM 595 C C . LYS A 1 76 ? 13.540 -3.821 4.101 1.00 87.44 76 LYS A C 1
ATOM 597 O O . LYS A 1 76 ? 13.834 -2.772 4.686 1.00 87.44 76 LYS A O 1
ATOM 602 N N . PRO A 1 77 ? 14.334 -4.907 4.138 1.00 82.81 77 PRO A N 1
ATOM 603 C CA . PRO A 1 77 ? 15.627 -4.905 4.807 1.00 82.81 77 PRO A CA 1
ATOM 604 C C . PRO A 1 77 ? 16.501 -3.755 4.296 1.00 82.81 77 PRO A C 1
ATOM 606 O O . PRO A 1 77 ? 16.736 -3.629 3.094 1.00 82.81 77 PRO A O 1
ATOM 609 N N . ASN A 1 78 ? 16.969 -2.911 5.214 1.00 82.12 78 ASN A N 1
ATOM 610 C CA . ASN A 1 78 ? 17.855 -1.790 4.926 1.00 82.12 78 ASN A CA 1
ATOM 611 C C . ASN A 1 78 ? 19.120 -1.936 5.789 1.00 82.12 78 ASN A C 1
ATOM 613 O O . ASN A 1 78 ? 18.975 -2.151 6.996 1.00 82.12 78 ASN A O 1
ATOM 617 N N . PRO A 1 79 ? 20.336 -1.852 5.210 1.00 80.06 79 PRO A N 1
ATOM 618 C CA . PRO A 1 79 ? 21.579 -1.866 5.986 1.00 80.06 79 PRO A CA 1
ATOM 619 C C . PRO A 1 79 ? 21.701 -0.681 6.960 1.00 80.06 79 PRO A C 1
ATOM 621 O O . PRO A 1 79 ? 22.419 -0.783 7.952 1.00 80.06 79 PRO A O 1
ATOM 624 N N . ASP A 1 80 ? 20.999 0.425 6.705 1.00 89.50 80 ASP A N 1
ATOM 625 C CA . ASP A 1 80 ? 20.979 1.604 7.570 1.00 89.50 80 ASP A CA 1
ATOM 626 C C . ASP A 1 80 ? 19.926 1.457 8.688 1.00 89.50 80 ASP A C 1
ATOM 628 O O . ASP A 1 80 ? 18.731 1.717 8.501 1.00 89.50 80 ASP A O 1
ATOM 632 N N . GLN A 1 81 ? 20.377 0.996 9.860 1.00 85.75 81 GLN A N 1
ATOM 633 C CA . GLN A 1 81 ? 19.532 0.773 11.042 1.00 85.75 81 GLN A CA 1
ATOM 634 C C . GLN A 1 81 ? 18.812 2.048 11.532 1.00 85.75 81 GLN A C 1
ATOM 636 O O . GLN A 1 81 ? 17.594 1.979 11.725 1.00 85.75 81 GLN A O 1
ATOM 641 N N . PRO A 1 82 ? 19.480 3.212 11.684 1.00 88.44 82 PRO A N 1
ATOM 642 C CA . PRO A 1 82 ? 18.810 4.474 12.010 1.00 88.44 82 PRO A CA 1
ATOM 643 C C . PRO A 1 82 ? 17.650 4.819 11.071 1.00 88.44 82 PRO A C 1
ATOM 645 O O . PRO A 1 82 ? 16.550 5.136 11.528 1.00 88.44 82 PRO A O 1
ATOM 648 N N . LEU A 1 83 ? 17.858 4.706 9.756 1.00 88.12 83 LEU A N 1
ATOM 649 C CA . LEU A 1 83 ? 16.819 5.014 8.772 1.00 88.12 83 LEU A CA 1
ATOM 650 C C . LEU A 1 83 ? 15.651 4.018 8.838 1.00 88.12 83 LEU A C 1
ATOM 652 O O . LEU A 1 83 ? 14.487 4.409 8.698 1.00 88.12 83 LEU A O 1
ATOM 656 N N . LYS A 1 84 ? 15.944 2.736 9.093 1.00 87.94 84 LYS A N 1
ATOM 657 C CA . LYS A 1 84 ? 14.927 1.701 9.323 1.00 87.94 84 LYS A CA 1
ATOM 658 C C . LYS A 1 84 ? 14.073 2.024 10.550 1.00 87.94 84 LYS A C 1
ATOM 660 O O . LYS A 1 84 ? 12.847 1.945 10.470 1.00 87.94 84 LYS A O 1
ATOM 665 N N . GLN A 1 85 ? 14.696 2.409 11.663 1.00 88.56 85 GLN A N 1
ATOM 666 C CA . GLN A 1 85 ? 13.985 2.770 12.889 1.00 88.56 85 GLN A CA 1
ATOM 667 C C . GLN A 1 85 ? 13.122 4.021 12.694 1.00 88.56 85 GLN A C 1
ATOM 669 O O . GLN A 1 85 ? 11.945 3.994 13.051 1.00 88.56 85 GLN A O 1
ATOM 674 N N . ALA A 1 86 ? 13.660 5.065 12.056 1.00 89.25 86 ALA A N 1
ATOM 675 C CA . ALA A 1 86 ? 12.914 6.284 11.747 1.00 89.25 86 ALA A CA 1
ATOM 676 C C . ALA A 1 86 ? 11.696 6.002 10.849 1.00 89.25 86 ALA A C 1
ATOM 678 O O . ALA A 1 86 ? 10.597 6.491 11.106 1.00 89.25 86 ALA A O 1
ATOM 679 N N . SER A 1 87 ? 11.859 5.150 9.831 1.00 89.56 87 SER A N 1
ATOM 680 C CA . SER A 1 87 ? 10.756 4.740 8.951 1.00 89.56 87 SER A CA 1
ATOM 681 C C . SER A 1 87 ? 9.690 3.941 9.706 1.00 89.56 87 SER A C 1
ATOM 683 O O . SER A 1 87 ? 8.497 4.155 9.500 1.00 89.56 87 SER A O 1
ATOM 685 N N . ARG A 1 88 ? 10.106 3.051 10.620 1.00 90.19 88 ARG A N 1
ATOM 686 C CA . ARG A 1 88 ? 9.189 2.256 11.449 1.00 90.19 88 ARG A CA 1
ATOM 687 C C . ARG A 1 88 ? 8.389 3.137 12.396 1.00 90.19 88 ARG A C 1
ATOM 689 O O . ARG A 1 88 ? 7.183 2.957 12.495 1.00 90.19 88 ARG A O 1
ATOM 696 N N . GLN A 1 89 ? 9.044 4.094 13.048 1.00 90.88 89 GLN A N 1
ATOM 697 C CA . GLN A 1 89 ? 8.377 5.068 13.910 1.00 90.88 89 GLN A CA 1
ATOM 698 C C . GLN A 1 89 ? 7.379 5.903 13.110 1.00 90.88 89 GLN A C 1
ATOM 700 O O . GLN A 1 89 ? 6.228 6.018 13.515 1.00 90.88 89 GLN A O 1
ATOM 705 N N . ARG A 1 90 ? 7.772 6.399 11.929 1.00 90.06 90 ARG A N 1
ATOM 706 C CA . ARG A 1 90 ? 6.877 7.190 11.078 1.00 90.06 90 ARG A CA 1
ATOM 707 C C . ARG A 1 90 ? 5.600 6.433 10.709 1.00 90.06 90 ARG A C 1
ATOM 709 O O . ARG A 1 90 ? 4.525 7.002 10.803 1.00 90.06 90 ARG A O 1
ATOM 716 N N . ILE A 1 91 ? 5.703 5.161 10.322 1.00 92.25 91 ILE A N 1
ATOM 717 C CA . ILE A 1 91 ? 4.533 4.345 9.957 1.00 92.25 91 ILE A CA 1
ATOM 718 C C . ILE A 1 91 ? 3.735 3.898 11.200 1.00 92.25 91 ILE A C 1
ATOM 720 O O . ILE A 1 91 ? 2.521 3.740 11.120 1.00 92.25 91 ILE A O 1
ATOM 724 N N . ALA A 1 92 ? 4.377 3.720 12.360 1.00 90.06 92 ALA A N 1
ATOM 725 C CA . ALA A 1 92 ? 3.709 3.299 13.598 1.00 90.06 92 ALA A CA 1
ATOM 726 C C . ALA A 1 92 ? 2.710 4.330 14.145 1.00 90.06 92 ALA A C 1
ATOM 728 O O . ALA A 1 92 ? 1.789 3.956 14.866 1.00 90.06 92 ALA A O 1
ATOM 729 N N . HIS A 1 93 ? 2.875 5.607 13.801 1.00 87.50 93 HIS A N 1
ATOM 730 C CA . HIS A 1 93 ? 1.950 6.674 14.193 1.00 87.50 93 HIS A CA 1
ATOM 731 C C . HIS A 1 93 ? 0.863 6.956 13.147 1.00 87.50 93 HIS A C 1
ATOM 733 O O . HIS A 1 93 ? 0.015 7.818 13.365 1.00 87.50 93 HIS A O 1
ATOM 739 N N . GLU A 1 94 ? 0.869 6.234 12.026 1.00 92.25 94 GLU A N 1
ATOM 740 C CA . GLU A 1 94 ? -0.070 6.425 10.926 1.00 92.25 94 GLU A CA 1
ATOM 741 C C . GLU A 1 94 ? -1.144 5.336 10.923 1.00 92.25 94 GLU A C 1
ATOM 743 O O . GLU A 1 94 ? -0.884 4.164 11.209 1.00 92.25 94 GLU A O 1
ATOM 748 N N . TYR A 1 95 ? -2.357 5.727 10.543 1.00 93.81 95 TYR A N 1
ATOM 749 C CA . TYR A 1 95 ? -3.508 4.836 10.457 1.00 93.81 95 TYR A CA 1
ATOM 750 C C . TYR A 1 95 ? -4.160 4.944 9.079 1.00 93.81 95 TYR A C 1
ATOM 752 O O . TYR A 1 95 ? -4.170 6.004 8.439 1.00 93.81 95 TYR A O 1
ATOM 760 N N . PHE A 1 96 ? -4.709 3.819 8.640 1.00 95.50 96 PHE A N 1
ATOM 761 C CA . PHE A 1 96 ? -5.732 3.764 7.611 1.00 95.50 96 PHE A CA 1
ATOM 762 C C . PHE A 1 96 ? -7.090 3.759 8.304 1.00 95.50 96 PHE A C 1
ATOM 764 O O . PHE A 1 96 ? -7.274 3.066 9.309 1.00 95.50 96 PHE A O 1
ATOM 771 N N . ASP A 1 97 ? -8.044 4.523 7.779 1.00 95.25 97 ASP A N 1
ATOM 772 C CA . ASP A 1 97 ? -9.398 4.502 8.334 1.00 95.25 97 ASP A CA 1
ATOM 773 C C . ASP A 1 97 ? -10.065 3.167 8.041 1.00 95.25 97 ASP A C 1
ATOM 775 O O . ASP A 1 97 ? -10.699 2.607 8.932 1.00 95.25 97 ASP A O 1
ATOM 779 N N . PHE A 1 98 ? -9.832 2.621 6.843 1.00 96.81 98 PHE A N 1
ATOM 780 C CA . PHE A 1 98 ? -10.300 1.296 6.457 1.00 96.81 98 PHE A CA 1
ATOM 781 C C . PHE A 1 98 ? -9.255 0.545 5.630 1.00 96.81 98 PHE A C 1
ATOM 783 O O . PHE A 1 98 ? -8.541 1.130 4.815 1.00 96.81 98 PHE A O 1
ATOM 790 N N . VAL A 1 99 ? -9.187 -0.771 5.813 1.00 97.44 99 VAL A N 1
ATOM 791 C CA . VAL A 1 99 ? -8.439 -1.689 4.945 1.00 97.44 99 VAL A CA 1
ATOM 792 C C . VAL A 1 99 ? -9.393 -2.760 4.449 1.00 97.44 99 VAL A C 1
ATOM 794 O O . VAL A 1 99 ? -10.099 -3.388 5.233 1.00 97.44 99 VAL A O 1
ATOM 797 N N . ILE A 1 100 ? -9.413 -2.956 3.137 1.00 97.06 100 ILE A N 1
ATOM 798 C CA . ILE A 1 100 ? -10.286 -3.900 2.454 1.00 97.06 100 ILE A CA 1
ATOM 799 C C . ILE A 1 100 ? -9.465 -5.128 2.101 1.00 97.06 100 ILE A C 1
ATOM 801 O O . ILE A 1 100 ? -8.492 -5.040 1.344 1.00 97.06 100 ILE A O 1
ATOM 805 N N . CYS A 1 101 ? -9.884 -6.279 2.609 1.00 97.06 101 CYS A N 1
ATOM 806 C CA . CYS A 1 101 ? -9.292 -7.571 2.293 1.00 97.06 101 CYS A CA 1
ATOM 807 C C . CYS A 1 101 ? -10.312 -8.444 1.577 1.00 97.06 101 CYS A C 1
ATOM 809 O O . CYS A 1 101 ? -11.496 -8.411 1.892 1.00 97.06 101 CYS A O 1
ATOM 811 N N . ARG A 1 102 ? -9.877 -9.261 0.628 1.00 96.75 102 ARG A N 1
ATOM 812 C CA . ARG A 1 102 ? -10.773 -10.214 -0.031 1.00 96.75 102 ARG A CA 1
ATOM 813 C C . ARG A 1 102 ? -11.127 -11.352 0.925 1.00 96.75 102 ARG A C 1
ATOM 815 O O . ARG A 1 102 ? -10.263 -11.841 1.646 1.00 96.75 102 ARG A O 1
ATOM 822 N N . LYS A 1 103 ? -12.377 -11.816 0.922 1.00 96.12 103 LYS A N 1
ATOM 823 C CA . LYS A 1 103 ? -12.808 -12.897 1.825 1.00 96.12 103 LYS A CA 1
ATOM 824 C C . LYS A 1 103 ? -12.163 -14.249 1.530 1.00 96.12 103 LYS A C 1
ATOM 826 O O . LYS A 1 103 ? -11.955 -15.024 2.454 1.00 96.12 103 LYS A O 1
ATOM 831 N N . SER A 1 104 ? -11.847 -14.535 0.267 1.00 95.38 104 SER A N 1
ATOM 832 C CA . SER A 1 104 ? -11.353 -15.855 -0.145 1.00 95.38 104 SER A CA 1
ATOM 833 C C . SER A 1 104 ? -9.937 -16.172 0.343 1.00 95.38 104 SER A C 1
ATOM 835 O O . SER A 1 104 ? -9.643 -17.324 0.631 1.00 95.38 104 SER A O 1
ATOM 837 N N . ASP A 1 105 ? -9.052 -15.175 0.393 1.00 95.38 105 ASP A N 1
ATOM 838 C CA . ASP A 1 105 ? -7.617 -15.343 0.675 1.00 95.38 105 ASP A CA 1
ATOM 839 C C . ASP A 1 105 ? -7.080 -14.343 1.713 1.00 95.38 105 ASP A C 1
ATOM 841 O O . ASP A 1 105 ? -5.888 -14.347 2.009 1.00 95.38 105 ASP A O 1
ATOM 845 N N . GLN A 1 106 ? -7.945 -13.476 2.253 1.00 92.38 106 GLN A N 1
ATOM 846 C CA . GLN A 1 106 ? -7.588 -12.374 3.153 1.00 92.38 106 GLN A CA 1
ATOM 847 C C . GLN A 1 106 ? -6.529 -11.421 2.575 1.00 92.38 106 GLN A C 1
ATOM 849 O O . GLN A 1 106 ? -5.925 -10.638 3.309 1.00 92.38 106 GLN A O 1
ATOM 854 N N . ALA A 1 107 ? -6.323 -11.429 1.254 1.00 94.62 107 ALA A N 1
ATOM 855 C CA . ALA A 1 107 ? -5.349 -10.562 0.619 1.00 94.62 107 ALA A CA 1
ATOM 856 C C . ALA A 1 107 ? -5.817 -9.103 0.670 1.00 94.62 107 ALA A C 1
ATOM 858 O O . ALA A 1 107 ? -6.950 -8.769 0.296 1.00 94.62 107 ALA A O 1
ATOM 859 N N . MET A 1 108 ? -4.910 -8.223 1.099 1.00 95.25 108 MET A N 1
ATOM 860 C CA . MET A 1 108 ? -5.133 -6.780 1.129 1.00 95.25 108 MET A CA 1
ATOM 861 C C . MET A 1 108 ? -5.369 -6.272 -0.292 1.00 95.25 108 MET A C 1
ATOM 863 O O . MET A 1 108 ? -4.498 -6.351 -1.158 1.00 95.25 108 MET A O 1
ATOM 867 N N . THR A 1 109 ? -6.579 -5.783 -0.535 1.00 95.88 109 THR A N 1
ATOM 868 C CA . THR A 1 109 ? -7.041 -5.362 -1.858 1.00 95.88 109 THR A CA 1
ATOM 869 C C . THR A 1 109 ? -6.973 -3.848 -2.004 1.00 95.88 109 THR A C 1
ATOM 871 O O . THR A 1 109 ? -6.567 -3.366 -3.057 1.00 95.88 109 THR A O 1
ATOM 874 N N . CYS A 1 110 ? -7.327 -3.092 -0.964 1.00 96.44 110 CYS A N 1
ATOM 875 C CA . CYS A 1 110 ? -7.226 -1.635 -0.973 1.00 96.44 110 CYS A CA 1
ATOM 876 C C . CYS A 1 110 ? -7.096 -1.090 0.452 1.00 96.44 110 CYS A C 1
ATOM 878 O O . CYS A 1 110 ? -7.725 -1.604 1.372 1.00 96.44 110 CYS A O 1
ATOM 880 N N . ALA A 1 111 ? -6.292 -0.045 0.633 1.00 97.12 111 ALA A N 1
ATOM 881 C CA . ALA A 1 111 ? -6.252 0.748 1.853 1.00 97.12 111 ALA A CA 1
ATOM 882 C C . ALA A 1 111 ? -6.915 2.109 1.615 1.00 97.12 111 ALA A C 1
ATOM 884 O O . ALA A 1 111 ? -6.775 2.696 0.541 1.00 97.12 111 ALA A O 1
ATOM 885 N N . LEU A 1 112 ? -7.632 2.612 2.615 1.00 95.94 112 LEU A N 1
ATOM 886 C CA . LEU A 1 112 ? -8.428 3.823 2.498 1.00 95.94 112 LEU A CA 1
ATOM 887 C C . LEU A 1 112 ? -8.132 4.804 3.616 1.00 95.94 112 LEU A C 1
ATOM 889 O O . LEU A 1 112 ? -7.842 4.429 4.758 1.00 95.94 112 LEU A O 1
ATOM 893 N N . ARG A 1 113 ? -8.285 6.081 3.281 1.00 94.19 113 ARG A N 1
ATOM 894 C CA . ARG A 1 113 ? -8.381 7.141 4.271 1.00 94.19 113 ARG A CA 1
ATOM 895 C C . ARG A 1 113 ? -9.483 8.128 3.922 1.00 94.19 113 ARG A C 1
ATOM 897 O O . ARG A 1 113 ? -9.754 8.365 2.749 1.00 94.19 113 ARG A O 1
ATOM 904 N N . MET A 1 114 ? -10.089 8.705 4.946 1.00 92.06 114 MET A N 1
ATOM 905 C CA . MET A 1 114 ? -10.993 9.831 4.822 1.00 92.06 114 MET A CA 1
ATOM 906 C C . MET A 1 114 ? -10.196 11.137 4.751 1.00 92.06 114 MET A C 1
ATOM 908 O O . MET A 1 114 ? -9.253 11.358 5.516 1.00 92.06 114 MET A O 1
ATOM 912 N N . GLU A 1 115 ? -10.551 12.007 3.813 1.00 86.62 115 GLU A N 1
ATOM 913 C CA . GLU A 1 115 ? -9.983 13.348 3.726 1.00 86.62 115 GLU A CA 1
ATOM 914 C C . GLU A 1 115 ? -10.654 14.251 4.756 1.00 86.62 115 GLU A C 1
ATOM 916 O O . GLU A 1 115 ? -11.851 14.518 4.675 1.00 86.62 115 GLU A O 1
ATOM 921 N N . ALA A 1 116 ? -9.883 14.729 5.734 1.00 72.00 116 ALA A N 1
ATOM 922 C CA . ALA A 1 116 ? -10.416 15.603 6.767 1.00 72.00 116 ALA A CA 1
ATOM 923 C C . ALA A 1 116 ? -10.947 16.907 6.153 1.00 72.00 116 ALA A C 1
ATOM 925 O O . ALA A 1 116 ? -10.183 17.690 5.580 1.00 72.00 116 ALA A O 1
ATOM 926 N N . ALA A 1 117 ? -12.241 17.171 6.337 1.00 57.56 117 ALA A N 1
ATOM 927 C CA . ALA A 1 117 ? -12.854 18.430 5.942 1.00 57.56 117 ALA A CA 1
ATOM 928 C C . ALA A 1 117 ? -12.121 19.611 6.612 1.00 57.56 117 ALA A C 1
ATOM 930 O O . ALA A 1 117 ? -12.105 19.753 7.836 1.00 57.56 117 ALA A O 1
ATOM 931 N N . GLY A 1 118 ? -11.481 20.463 5.807 1.00 53.31 118 GLY A N 1
ATOM 932 C CA . GLY A 1 118 ? -11.031 21.787 6.246 1.00 53.31 118 GLY A CA 1
ATOM 933 C C . GLY A 1 118 ? -9.678 21.889 6.962 1.00 53.31 118 GLY A C 1
ATOM 934 O O . GLY A 1 118 ? -9.416 22.925 7.570 1.00 53.31 118 GLY A O 1
ATOM 935 N N . LYS A 1 119 ? -8.777 20.900 6.885 1.00 50.88 119 LYS A N 1
ATOM 936 C CA . LYS A 1 119 ? -7.392 21.078 7.369 1.00 50.88 119 LYS A CA 1
ATOM 937 C C . LYS A 1 119 ? -6.381 20.906 6.246 1.00 50.88 119 LYS A C 1
ATOM 939 O O . LYS A 1 119 ? -5.879 19.815 6.006 1.00 50.88 119 LYS A O 1
ATOM 944 N N . GLY A 1 120 ? -6.030 22.030 5.620 1.00 47.56 120 GLY A N 1
ATOM 945 C CA . GLY A 1 120 ? -4.785 22.164 4.873 1.00 47.56 120 GLY A CA 1
ATOM 946 C C . GLY A 1 120 ? -3.609 22.016 5.833 1.00 47.56 120 GLY A C 1
ATOM 947 O O . GLY A 1 120 ? -3.080 23.005 6.336 1.00 47.56 120 GLY A O 1
ATOM 948 N N . LEU A 1 121 ? -3.225 20.774 6.136 1.00 51.31 121 LEU A N 1
ATOM 949 C CA . LEU A 1 121 ? -1.909 20.512 6.698 1.00 51.31 121 LEU A CA 1
ATOM 950 C C . LEU A 1 121 ? -0.892 21.092 5.717 1.00 51.31 121 LEU A C 1
ATOM 952 O O . LEU A 1 121 ? -1.012 20.932 4.501 1.00 51.31 121 LEU A O 1
ATOM 956 N N . THR A 1 122 ? 0.092 21.816 6.243 1.00 52.91 122 THR A N 1
ATOM 957 C CA . THR A 1 122 ? 1.229 22.279 5.450 1.00 52.91 122 THR A CA 1
ATOM 958 C C . THR A 1 122 ? 1.758 21.099 4.636 1.00 52.91 122 THR A C 1
ATOM 960 O O . THR A 1 122 ? 1.951 20.014 5.182 1.00 52.91 122 THR A O 1
ATOM 963 N N . ALA A 1 123 ? 1.989 21.296 3.332 1.00 54.50 123 ALA A N 1
ATOM 964 C CA . ALA A 1 123 ? 2.328 20.240 2.363 1.00 54.50 123 ALA A CA 1
ATOM 965 C C . ALA A 1 123 ? 3.503 19.318 2.778 1.00 54.50 123 ALA A C 1
ATOM 967 O O . ALA A 1 123 ? 3.721 18.268 2.180 1.00 54.50 123 ALA A O 1
ATOM 968 N N . LEU A 1 124 ? 4.264 19.703 3.808 1.00 52.44 124 LEU A N 1
ATOM 969 C CA . LEU A 1 124 ? 5.350 18.938 4.409 1.00 52.44 124 LEU A CA 1
ATOM 970 C C . LEU A 1 124 ? 4.892 17.759 5.299 1.00 52.44 124 LEU A C 1
ATOM 972 O O . LEU A 1 124 ? 5.654 16.808 5.453 1.00 52.44 124 LEU A O 1
ATOM 976 N N . HIS A 1 125 ? 3.684 17.807 5.875 1.00 65.19 125 HIS A N 1
ATOM 977 C CA . HIS A 1 125 ? 3.134 16.787 6.788 1.00 65.19 125 HIS A CA 1
ATOM 978 C C . HIS A 1 125 ? 1.743 16.301 6.364 1.00 65.19 125 HIS A C 1
ATOM 980 O O . HIS A 1 125 ? 0.928 15.907 7.195 1.00 65.19 125 HIS A O 1
ATOM 986 N N . ASP A 1 126 ? 1.461 16.305 5.063 1.00 82.38 126 ASP A N 1
ATOM 987 C CA . ASP A 1 126 ? 0.251 15.663 4.575 1.00 82.38 126 ASP A CA 1
ATOM 988 C C . ASP A 1 126 ? 0.420 14.136 4.629 1.00 82.38 126 ASP A C 1
ATOM 990 O O . ASP A 1 126 ? 1.102 13.509 3.807 1.00 82.38 126 ASP A O 1
ATOM 994 N N . SER A 1 127 ? -0.194 13.528 5.640 1.00 84.44 127 SER A N 1
ATOM 995 C CA . SER A 1 127 ? -0.190 12.086 5.813 1.00 84.44 127 SER A CA 1
ATOM 996 C C . SER A 1 127 ? -0.828 11.364 4.609 1.00 84.44 127 SER A C 1
ATOM 998 O O . SER A 1 127 ? -0.461 10.217 4.362 1.00 84.44 127 SER A O 1
ATOM 1000 N N . ASN A 1 128 ? -1.763 11.985 3.862 1.00 87.88 128 ASN A N 1
ATOM 1001 C CA . ASN A 1 128 ? -2.384 11.375 2.670 1.00 87.88 128 ASN A CA 1
ATOM 1002 C C . ASN A 1 128 ? -1.349 11.231 1.564 1.00 87.88 128 ASN A C 1
ATOM 1004 O O . ASN A 1 128 ? -1.203 10.168 0.963 1.00 87.88 128 ASN A O 1
ATOM 1008 N N . MET A 1 129 ? -0.567 12.289 1.349 1.00 89.44 129 MET A N 1
ATOM 1009 C CA . MET A 1 129 ? 0.553 12.279 0.415 1.00 89.44 129 MET A CA 1
ATOM 1010 C C . MET A 1 129 ? 1.620 11.267 0.833 1.00 89.44 129 MET A C 1
ATOM 1012 O O . MET A 1 129 ? 2.112 10.505 -0.004 1.00 89.44 129 MET A O 1
ATOM 1016 N N . PHE A 1 130 ? 1.958 11.211 2.126 1.00 91.25 130 PHE A N 1
ATOM 1017 C CA . PHE A 1 130 ? 2.905 10.225 2.639 1.00 91.25 130 PHE A CA 1
ATOM 1018 C C . PHE A 1 130 ? 2.409 8.792 2.409 1.00 91.25 130 PHE A C 1
ATOM 1020 O O . PHE A 1 130 ? 3.081 8.041 1.698 1.00 91.25 130 PHE A O 1
ATOM 1027 N N . LEU A 1 131 ? 1.241 8.409 2.937 1.00 93.12 131 LEU A N 1
ATOM 1028 C CA . LEU A 1 131 ? 0.727 7.047 2.774 1.00 93.12 131 LEU A CA 1
ATOM 1029 C C . LEU A 1 131 ? 0.443 6.710 1.312 1.00 93.12 131 LEU A C 1
ATOM 1031 O O . LEU A 1 131 ? 0.776 5.606 0.891 1.00 93.12 131 LEU A O 1
ATOM 1035 N N . GLY A 1 132 ? -0.061 7.651 0.514 1.00 93.25 132 GLY A N 1
ATOM 1036 C CA . GLY A 1 132 ? -0.251 7.460 -0.922 1.00 93.25 132 GLY A CA 1
ATOM 1037 C C . GLY A 1 132 ? 1.061 7.164 -1.648 1.00 93.25 132 GLY A C 1
ATOM 1038 O O . GLY A 1 132 ? 1.128 6.240 -2.462 1.00 93.25 132 GLY A O 1
ATOM 1039 N N . SER A 1 133 ? 2.143 7.877 -1.311 1.00 92.31 133 SER A N 1
ATOM 1040 C CA . SER A 1 133 ? 3.469 7.601 -1.875 1.00 92.31 133 SER A CA 1
ATOM 1041 C C . SER A 1 133 ? 3.995 6.219 -1.472 1.00 92.31 133 SER A C 1
ATOM 1043 O O . SER A 1 133 ? 4.498 5.482 -2.323 1.00 92.31 133 SER A O 1
ATOM 1045 N N . VAL A 1 134 ? 3.819 5.825 -0.206 1.00 93.56 134 VAL A N 1
ATOM 1046 C CA . VAL A 1 134 ? 4.267 4.522 0.300 1.00 93.56 134 VAL A CA 1
ATOM 1047 C C . VAL A 1 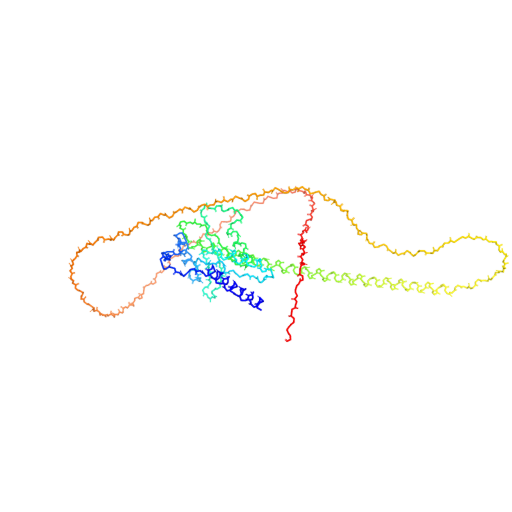134 ? 3.456 3.388 -0.328 1.00 93.56 134 VAL A C 1
ATOM 1049 O O . VAL A 1 134 ? 4.052 2.456 -0.868 1.00 93.56 134 VAL A O 1
ATOM 1052 N N . CYS A 1 135 ? 2.125 3.500 -0.364 1.00 95.00 135 CYS A N 1
ATOM 1053 C CA . CYS A 1 135 ? 1.226 2.535 -1.003 1.00 95.00 135 CYS A CA 1
ATOM 1054 C C . CYS A 1 135 ? 1.569 2.347 -2.486 1.00 95.00 135 CYS A C 1
ATOM 1056 O O . CYS A 1 135 ? 1.704 1.221 -2.962 1.00 95.00 135 CYS A O 1
ATOM 1058 N N . ARG A 1 136 ? 1.861 3.438 -3.207 1.00 93.81 136 ARG A N 1
ATOM 1059 C CA . ARG A 1 136 ? 2.307 3.384 -4.607 1.00 93.81 136 ARG A CA 1
ATOM 1060 C C . ARG A 1 136 ? 3.639 2.647 -4.799 1.00 93.81 136 ARG A C 1
ATOM 1062 O O . ARG A 1 136 ? 3.869 2.062 -5.863 1.00 93.81 136 ARG A O 1
ATOM 1069 N N . HIS A 1 137 ? 4.533 2.697 -3.812 1.00 92.50 137 HIS A N 1
ATOM 1070 C CA . HIS A 1 137 ? 5.807 1.975 -3.832 1.00 92.50 137 HIS A CA 1
ATOM 1071 C C . HIS A 1 137 ? 5.661 0.487 -3.518 1.00 92.50 137 HIS A C 1
ATOM 1073 O O . HIS A 1 137 ? 6.410 -0.310 -4.087 1.00 92.50 137 HIS A O 1
ATOM 1079 N N . VAL A 1 138 ? 4.720 0.122 -2.644 1.00 93.56 138 VAL A N 1
ATOM 1080 C CA . VAL A 1 138 ? 4.392 -1.281 -2.334 1.00 93.56 138 VAL A CA 1
ATOM 1081 C C . VAL A 1 138 ? 3.326 -1.868 -3.262 1.00 93.56 138 VAL A C 1
ATOM 1083 O O . VAL A 1 138 ? 2.960 -3.023 -3.106 1.00 93.56 138 VAL A O 1
ATOM 1086 N N . GLU A 1 139 ? 2.870 -1.090 -4.249 1.00 94.75 139 GLU A N 1
ATOM 1087 C CA . GLU A 1 139 ? 1.861 -1.488 -5.239 1.00 94.75 139 GLU A CA 1
ATOM 1088 C C . GLU A 1 139 ? 0.502 -1.860 -4.614 1.00 94.75 139 GLU A C 1
ATOM 1090 O O . GLU A 1 139 ? -0.276 -2.615 -5.193 1.00 94.75 139 GLU A O 1
ATOM 1095 N N . LEU A 1 140 ? 0.200 -1.269 -3.454 1.00 95.81 140 LEU A N 1
ATOM 1096 C CA . LEU A 1 140 ? -1.079 -1.392 -2.764 1.00 95.81 140 LEU A CA 1
ATOM 1097 C C . LEU A 1 140 ? -2.033 -0.285 -3.244 1.00 95.81 140 LEU A C 1
ATOM 1099 O O . LEU A 1 140 ? -1.654 0.891 -3.193 1.00 95.81 140 LEU A O 1
ATOM 1103 N N . PRO A 1 141 ? -3.259 -0.614 -3.692 1.00 97.00 141 PRO A N 1
ATOM 1104 C CA . PRO A 1 141 ? -4.258 0.392 -4.027 1.00 97.00 141 PRO A CA 1
ATOM 1105 C C . PRO A 1 141 ? -4.603 1.268 -2.827 1.00 97.00 141 PRO A C 1
ATOM 1107 O O . PRO A 1 141 ? -4.902 0.759 -1.746 1.00 97.00 141 PRO A O 1
ATOM 1110 N N . TYR A 1 142 ? -4.578 2.581 -3.035 1.00 96.38 142 TYR A N 1
ATOM 1111 C CA . TYR A 1 142 ? -4.873 3.576 -2.011 1.00 96.38 142 TYR A CA 1
ATOM 1112 C C . TYR A 1 142 ? -5.960 4.523 -2.506 1.00 96.38 142 TYR A C 1
ATOM 1114 O O . TYR A 1 142 ? -5.788 5.142 -3.557 1.00 96.38 142 TYR A O 1
ATOM 1122 N N . ALA A 1 143 ? -7.056 4.621 -1.757 1.00 95.12 143 ALA A N 1
ATOM 1123 C CA . ALA A 1 143 ? -8.145 5.547 -2.039 1.00 95.12 143 ALA A CA 1
ATOM 1124 C C . ALA A 1 143 ? -8.266 6.583 -0.918 1.00 95.12 143 ALA A C 1
ATOM 1126 O O . ALA A 1 143 ? -8.172 6.260 0.268 1.00 95.12 143 ALA A O 1
ATOM 1127 N N . VAL A 1 144 ? -8.491 7.833 -1.311 1.00 94.25 144 VAL A N 1
ATOM 1128 C CA . VAL A 1 144 ? -8.821 8.922 -0.393 1.00 94.25 144 VAL A CA 1
ATOM 1129 C C . VAL A 1 144 ? -10.267 9.302 -0.665 1.00 94.25 144 VAL A C 1
ATOM 1131 O O . VAL A 1 144 ? -10.595 9.683 -1.788 1.00 94.25 144 VAL A O 1
ATOM 1134 N N . ILE A 1 145 ? -11.128 9.138 0.335 1.00 92.88 145 ILE A N 1
ATOM 1135 C CA . ILE A 1 145 ? -12.559 9.427 0.230 1.00 92.88 145 ILE A CA 1
ATOM 1136 C C . ILE A 1 145 ? -12.835 10.753 0.947 1.00 92.88 145 ILE A C 1
ATOM 1138 O O . ILE A 1 145 ? -12.515 10.863 2.131 1.00 92.88 145 ILE A O 1
ATOM 1142 N N . PRO A 1 146 ? -13.415 11.759 0.274 1.00 90.75 146 PRO A N 1
ATOM 1143 C CA . PRO A 1 146 ? -13.822 12.999 0.924 1.00 90.75 146 PRO A CA 1
ATOM 1144 C C . PRO A 1 146 ? -14.804 12.745 2.065 1.00 90.75 146 PRO A C 1
ATOM 1146 O O . PRO A 1 146 ? -15.708 11.922 1.923 1.00 90.75 146 PRO A O 1
ATOM 1149 N N . THR A 1 147 ? -14.654 13.464 3.178 1.00 88.75 147 THR A N 1
ATOM 1150 C CA . THR A 1 147 ? -15.667 13.448 4.234 1.00 88.75 147 THR A CA 1
ATOM 1151 C C . THR A 1 147 ? -16.982 14.041 3.711 1.00 88.75 147 THR A C 1
ATOM 1153 O O . THR A 1 147 ? -17.072 15.240 3.450 1.00 88.75 147 THR A O 1
ATOM 1156 N N . GLU A 1 148 ? -18.010 13.203 3.599 1.00 85.88 148 GLU A N 1
ATOM 1157 C CA . GLU A 1 148 ? -19.394 13.563 3.279 1.00 85.88 148 GLU A CA 1
ATOM 1158 C C . GLU A 1 148 ? -20.326 13.158 4.442 1.00 85.88 148 GLU A C 1
ATOM 1160 O O . GLU A 1 148 ? -20.003 12.273 5.241 1.00 85.88 148 GLU A O 1
ATOM 1165 N N . SER A 1 149 ? -21.485 13.817 4.563 1.00 79.06 149 SER A N 1
ATOM 1166 C CA . SER A 1 149 ? -22.494 13.490 5.586 1.00 79.06 149 SER A CA 1
ATOM 1167 C C . SER A 1 149 ? -23.224 12.178 5.295 1.00 79.06 149 SER A C 1
ATOM 1169 O O . SER A 1 149 ? -23.707 11.519 6.213 1.00 79.06 149 SER A O 1
ATOM 1171 N N . GLU A 1 150 ? -23.299 11.800 4.020 1.00 87.56 150 GLU A N 1
ATOM 1172 C CA . GLU A 1 150 ? -23.946 10.586 3.539 1.00 87.56 150 GLU A CA 1
ATOM 1173 C C . GLU A 1 150 ? -23.086 9.937 2.457 1.00 87.56 150 GLU A C 1
ATOM 1175 O O . GLU A 1 150 ? -22.530 10.621 1.601 1.00 87.56 150 GLU A O 1
ATOM 1180 N N . TYR A 1 151 ? -23.013 8.607 2.472 1.00 93.19 151 TYR A N 1
ATOM 1181 C CA . TYR A 1 151 ? -22.279 7.832 1.479 1.00 93.19 151 TYR A CA 1
ATOM 1182 C C . TYR A 1 151 ? -23.224 6.878 0.761 1.00 93.19 151 TYR A C 1
ATOM 1184 O O . TYR A 1 151 ? -23.940 6.103 1.392 1.00 93.19 151 TYR A O 1
ATOM 1192 N N . GLN A 1 152 ? -23.192 6.900 -0.570 1.00 94.25 152 GLN A N 1
ATOM 1193 C CA . GLN A 1 152 ? -23.883 5.907 -1.391 1.00 94.25 152 GLN A CA 1
ATOM 1194 C C . GLN A 1 152 ? -22.952 4.721 -1.647 1.00 94.25 152 GLN A C 1
ATOM 1196 O O . GLN A 1 152 ? -21.836 4.909 -2.141 1.00 94.25 152 GLN A O 1
ATOM 1201 N N . ALA A 1 153 ? -23.426 3.508 -1.350 1.00 94.62 153 ALA A N 1
ATOM 1202 C CA . ALA A 1 153 ? -22.654 2.272 -1.490 1.00 94.62 153 ALA A CA 1
ATOM 1203 C C . ALA A 1 153 ? -22.054 2.108 -2.899 1.00 94.62 153 ALA A C 1
ATOM 1205 O O . ALA A 1 153 ? -20.867 1.811 -3.033 1.00 94.62 153 ALA A O 1
ATOM 1206 N N . ASP A 1 154 ? -22.830 2.404 -3.948 1.00 94.44 154 ASP A N 1
ATOM 1207 C CA . ASP A 1 154 ? -22.378 2.303 -5.342 1.00 94.44 154 ASP A CA 1
ATOM 1208 C C . ASP A 1 154 ? -21.239 3.277 -5.669 1.00 94.44 154 ASP A C 1
ATOM 1210 O O . ASP A 1 154 ? -20.277 2.915 -6.350 1.00 94.44 154 ASP A O 1
ATOM 1214 N N . ARG A 1 155 ? -21.308 4.512 -5.155 1.00 94.19 155 ARG A N 1
ATOM 1215 C CA . ARG A 1 155 ? -20.282 5.537 -5.394 1.00 94.19 155 ARG A CA 1
ATOM 1216 C C . ARG A 1 155 ? -18.983 5.194 -4.675 1.00 94.19 155 ARG A C 1
ATOM 1218 O O . ARG A 1 155 ? -17.915 5.295 -5.275 1.00 94.19 155 ARG A O 1
ATOM 1225 N N . VAL A 1 156 ? -19.073 4.757 -3.419 1.00 94.50 156 VAL A N 1
ATOM 1226 C CA . VAL A 1 156 ? -17.908 4.318 -2.636 1.00 94.50 156 VAL A CA 1
ATOM 1227 C C . VAL A 1 156 ? -17.259 3.096 -3.287 1.00 94.50 156 VAL A C 1
ATOM 1229 O O . VAL A 1 156 ? -16.042 3.065 -3.468 1.00 94.50 156 VAL A O 1
ATOM 1232 N N . ARG A 1 157 ? -18.065 2.119 -3.716 1.00 95.19 157 ARG A N 1
ATOM 1233 C CA . ARG A 1 157 ? -17.587 0.949 -4.457 1.00 95.19 157 ARG A CA 1
ATOM 1234 C C . ARG A 1 157 ? -16.852 1.350 -5.733 1.00 95.19 157 ARG A C 1
ATOM 1236 O O . ARG A 1 157 ? -15.733 0.894 -5.948 1.00 95.19 157 ARG A O 1
ATOM 1243 N N . ALA A 1 158 ? -17.435 2.238 -6.537 1.00 95.06 158 ALA A N 1
ATOM 1244 C CA . ALA A 1 158 ? -16.812 2.715 -7.768 1.00 95.06 158 ALA A CA 1
ATOM 1245 C C . ALA A 1 158 ? -15.457 3.400 -7.512 1.00 95.06 158 ALA A C 1
ATOM 1247 O O . ALA A 1 158 ? -14.502 3.141 -8.241 1.00 95.06 158 ALA A O 1
ATOM 1248 N N . GLN A 1 159 ? -15.341 4.214 -6.456 1.00 94.75 159 GLN A N 1
ATOM 1249 C CA . GLN A 1 159 ? -14.075 4.856 -6.074 1.00 94.75 159 GLN A CA 1
ATOM 1250 C C . GLN A 1 159 ? -13.001 3.838 -5.667 1.00 94.75 159 GLN A C 1
ATOM 1252 O O . GLN A 1 159 ? -11.833 3.970 -6.045 1.00 94.75 159 GLN A O 1
ATOM 1257 N N . VAL A 1 160 ? -13.384 2.801 -4.919 1.00 95.38 160 VAL A N 1
ATOM 1258 C CA . VAL A 1 160 ? -12.473 1.711 -4.543 1.00 95.38 160 VAL A CA 1
ATOM 1259 C C . VAL A 1 160 ? -12.028 0.924 -5.775 1.00 95.38 160 VAL A C 1
ATOM 1261 O O . VAL A 1 160 ? -10.831 0.695 -5.965 1.00 95.38 160 VAL A O 1
ATOM 1264 N N . ASP A 1 161 ? -12.968 0.551 -6.642 1.00 95.56 161 ASP A N 1
ATOM 1265 C CA . ASP A 1 161 ? -12.685 -0.186 -7.874 1.00 95.56 161 ASP A CA 1
ATOM 1266 C C . ASP A 1 161 ? -11.790 0.622 -8.825 1.00 95.56 161 ASP A C 1
ATOM 1268 O O . ASP A 1 161 ? -10.865 0.067 -9.428 1.00 95.56 161 ASP A O 1
ATOM 1272 N N . GLU A 1 162 ? -11.990 1.939 -8.907 1.00 95.62 162 GLU A N 1
ATOM 1273 C CA . GLU A 1 162 ? -11.130 2.853 -9.658 1.00 95.62 162 GLU A CA 1
ATOM 1274 C C . GLU A 1 162 ? -9.703 2.869 -9.097 1.00 95.62 162 GLU A C 1
ATOM 1276 O O . GLU A 1 162 ? -8.743 2.704 -9.856 1.00 95.62 162 GLU A O 1
ATOM 1281 N N . ALA A 1 163 ? -9.534 2.986 -7.776 1.00 94.94 163 ALA A N 1
ATOM 1282 C CA . ALA A 1 163 ? -8.215 2.961 -7.142 1.00 94.94 163 ALA A CA 1
ATOM 1283 C C . ALA A 1 163 ? -7.478 1.630 -7.393 1.00 94.94 163 ALA A C 1
ATOM 1285 O O . ALA A 1 163 ? -6.272 1.603 -7.692 1.00 94.94 163 ALA A O 1
ATOM 1286 N N . ILE A 1 164 ? -8.207 0.511 -7.337 1.00 95.44 164 ILE A N 1
ATOM 1287 C CA . ILE A 1 164 ? -7.691 -0.824 -7.656 1.00 95.44 164 ILE A CA 1
ATOM 1288 C C . ILE A 1 164 ? -7.292 -0.908 -9.135 1.00 95.44 164 ILE A C 1
ATOM 1290 O O . ILE A 1 164 ? -6.185 -1.358 -9.456 1.00 95.44 164 ILE A O 1
ATOM 1294 N N . ALA A 1 165 ? -8.159 -0.472 -10.050 1.00 95.62 165 ALA A N 1
ATOM 1295 C CA . ALA A 1 165 ? -7.908 -0.500 -11.488 1.00 95.62 165 ALA A CA 1
ATOM 1296 C C . ALA A 1 165 ? -6.717 0.386 -11.882 1.00 95.62 165 ALA A C 1
ATOM 1298 O O . ALA A 1 165 ? -5.840 -0.055 -12.633 1.00 95.62 165 ALA A O 1
ATOM 1299 N N . ALA A 1 166 ? -6.629 1.596 -11.325 1.00 93.75 166 ALA A N 1
ATOM 1300 C CA . ALA A 1 166 ? -5.533 2.529 -11.555 1.00 93.75 166 ALA A CA 1
ATOM 1301 C C . ALA A 1 166 ? -4.190 1.939 -11.105 1.00 93.75 166 ALA A C 1
ATOM 1303 O O . ALA A 1 166 ? -3.186 2.032 -11.820 1.00 93.75 166 ALA A O 1
ATOM 1304 N N . THR A 1 167 ? -4.166 1.268 -9.953 1.00 94.06 167 THR A N 1
ATOM 1305 C CA . THR A 1 167 ? -2.956 0.611 -9.444 1.00 94.06 167 THR A CA 1
ATOM 1306 C C . THR A 1 167 ? -2.555 -0.568 -10.329 1.00 94.06 167 THR A C 1
ATOM 1308 O O . THR A 1 167 ? -1.403 -0.645 -10.759 1.00 94.06 167 THR A O 1
ATOM 1311 N N . LYS A 1 168 ? -3.505 -1.431 -10.717 1.00 94.38 168 LYS A N 1
ATOM 1312 C CA . LYS A 1 168 ? -3.260 -2.537 -11.664 1.00 94.38 168 LYS A CA 1
ATOM 1313 C C . LYS A 1 168 ? -2.694 -2.038 -13.000 1.00 94.38 168 LYS A C 1
ATOM 1315 O O . LYS A 1 168 ? -1.741 -2.620 -13.526 1.00 94.38 168 LYS A O 1
ATOM 1320 N N . ALA A 1 169 ? -3.233 -0.942 -13.535 1.00 93.31 169 ALA A N 1
ATOM 1321 C CA . ALA A 1 169 ? -2.732 -0.322 -14.759 1.00 93.31 169 ALA A CA 1
ATOM 1322 C C . ALA A 1 169 ? -1.290 0.191 -14.594 1.00 93.31 169 ALA A C 1
ATOM 1324 O O . ALA A 1 169 ? -0.445 -0.056 -15.460 1.00 93.31 169 ALA A O 1
ATOM 1325 N N . GLN A 1 170 ? -0.976 0.836 -13.463 1.00 91.69 170 GLN A N 1
ATOM 1326 C CA . GLN A 1 170 ? 0.382 1.294 -13.155 1.00 91.69 170 GLN A CA 1
ATOM 1327 C C . GLN A 1 170 ? 1.383 0.137 -13.042 1.00 91.69 170 GLN A C 1
ATOM 1329 O O . GLN A 1 170 ? 2.480 0.239 -13.593 1.00 91.69 170 GLN A O 1
ATOM 1334 N N . ILE A 1 171 ? 1.016 -0.966 -12.382 1.00 92.94 171 ILE A N 1
ATOM 1335 C CA . ILE A 1 171 ? 1.865 -2.165 -12.267 1.00 92.94 171 ILE A CA 1
ATOM 1336 C C . ILE A 1 171 ? 2.171 -2.724 -13.661 1.00 92.94 171 ILE A C 1
ATOM 1338 O O . ILE A 1 171 ? 3.334 -2.929 -14.017 1.00 92.94 171 ILE A O 1
ATOM 1342 N N . LYS A 1 172 ? 1.142 -2.893 -14.502 1.00 93.56 172 LYS A N 1
ATOM 1343 C CA . LYS A 1 172 ? 1.302 -3.396 -15.875 1.00 93.56 172 LYS A CA 1
ATOM 1344 C C . LYS A 1 172 ? 2.199 -2.486 -16.721 1.00 93.56 172 LYS A C 1
ATOM 1346 O O . LYS A 1 172 ? 3.066 -2.976 -17.447 1.00 93.56 172 LYS A O 1
ATOM 1351 N N . ALA A 1 173 ? 2.030 -1.168 -16.609 1.00 93.06 173 ALA A N 1
ATOM 1352 C CA . ALA A 1 173 ? 2.862 -0.194 -17.311 1.00 93.06 173 ALA A CA 1
ATOM 1353 C C . ALA A 1 173 ? 4.330 -0.245 -16.850 1.00 93.06 173 ALA A C 1
ATOM 1355 O O . ALA A 1 173 ? 5.233 -0.297 -17.688 1.00 93.06 173 ALA A O 1
ATOM 1356 N N . LYS A 1 174 ? 4.582 -0.303 -15.532 1.00 92.00 174 LYS A N 1
ATOM 1357 C CA . LYS A 1 174 ? 5.935 -0.451 -14.966 1.00 92.00 174 LYS A CA 1
ATOM 1358 C C . LYS A 1 174 ? 6.602 -1.750 -15.422 1.00 92.00 174 LYS A C 1
ATOM 1360 O O . LYS A 1 174 ? 7.776 -1.731 -15.796 1.00 92.00 174 LYS A O 1
ATOM 1365 N N . ALA A 1 175 ? 5.865 -2.861 -15.438 1.00 92.94 175 ALA A N 1
ATOM 1366 C CA . ALA A 1 175 ? 6.369 -4.152 -15.899 1.00 92.94 175 ALA A CA 1
ATOM 1367 C C . ALA A 1 175 ? 6.779 -4.108 -17.380 1.00 92.94 175 ALA A C 1
ATOM 1369 O O . ALA A 1 175 ? 7.891 -4.515 -17.723 1.00 92.94 175 ALA A O 1
ATOM 1370 N N . LYS A 1 176 ? 5.928 -3.536 -18.244 1.00 94.12 176 LYS A N 1
ATOM 1371 C CA . LYS A 1 176 ? 6.230 -3.359 -19.672 1.00 94.12 176 LYS A CA 1
ATOM 1372 C C . LYS A 1 176 ? 7.459 -2.471 -19.887 1.00 94.12 176 LYS A C 1
ATOM 1374 O O . LYS A 1 176 ? 8.377 -2.869 -20.598 1.00 94.12 176 LYS A O 1
ATOM 1379 N N . ALA A 1 177 ? 7.529 -1.322 -19.213 1.00 93.94 177 ALA A N 1
ATOM 1380 C CA . ALA A 1 177 ? 8.670 -0.412 -19.317 1.00 93.94 177 ALA A CA 1
ATOM 1381 C C . ALA A 1 177 ? 9.986 -1.069 -18.859 1.00 93.94 177 ALA A C 1
ATOM 1383 O O . ALA A 1 177 ? 11.024 -0.910 -19.502 1.00 93.94 177 ALA A O 1
ATOM 1384 N N . LYS A 1 178 ? 9.953 -1.855 -17.772 1.00 93.88 178 LYS A N 1
ATOM 1385 C CA . LYS A 1 178 ? 11.121 -2.604 -17.287 1.00 93.88 178 LYS A CA 1
ATOM 1386 C C . LYS A 1 178 ? 11.562 -3.683 -18.281 1.00 93.88 178 LYS A C 1
ATOM 1388 O O . LYS A 1 178 ? 12.764 -3.850 -18.490 1.00 93.88 178 LYS A O 1
ATOM 1393 N N . ALA A 1 179 ? 10.617 -4.388 -18.905 1.00 93.88 179 ALA A N 1
ATOM 1394 C CA . ALA A 1 179 ? 10.909 -5.392 -19.927 1.00 93.88 179 ALA A CA 1
ATOM 1395 C C . ALA A 1 179 ? 11.559 -4.766 -21.173 1.00 93.88 179 ALA A C 1
ATOM 1397 O O . ALA A 1 179 ? 12.605 -5.235 -21.623 1.00 93.88 179 ALA A O 1
ATOM 1398 N N . GLU A 1 180 ? 11.007 -3.660 -21.677 1.00 94.00 180 GLU A N 1
ATOM 1399 C CA . GLU A 1 180 ? 11.558 -2.930 -22.826 1.00 94.00 180 GLU A CA 1
ATOM 1400 C C . GLU A 1 180 ? 12.952 -2.351 -22.529 1.00 94.00 180 GLU A C 1
ATOM 1402 O O . GLU A 1 180 ? 13.866 -2.455 -23.353 1.00 94.00 180 GLU A O 1
ATOM 1407 N N . ALA A 1 181 ? 13.160 -1.797 -21.329 1.00 94.88 181 ALA A N 1
ATOM 1408 C CA . ALA A 1 181 ? 14.461 -1.286 -20.906 1.00 94.88 181 ALA A CA 1
ATOM 1409 C C . ALA A 1 181 ? 15.523 -2.396 -20.828 1.00 94.88 181 ALA A C 1
ATOM 1411 O O . ALA A 1 181 ? 16.648 -2.201 -21.300 1.00 94.88 181 ALA A O 1
ATOM 1412 N N . LYS A 1 182 ? 15.166 -3.568 -20.284 1.00 94.88 182 LYS A N 1
ATOM 1413 C CA . LYS A 1 182 ? 16.057 -4.736 -20.226 1.00 94.88 182 LYS A CA 1
ATOM 1414 C C . LYS A 1 182 ? 16.416 -5.229 -21.632 1.00 94.88 182 LYS A C 1
ATOM 1416 O O . LYS A 1 182 ? 17.600 -5.374 -21.928 1.00 94.88 182 LYS A O 1
ATOM 1421 N N . ALA A 1 183 ? 15.431 -5.383 -22.519 1.00 94.56 183 ALA A N 1
ATOM 1422 C CA . ALA A 1 183 ? 15.660 -5.805 -23.903 1.00 94.56 183 ALA A CA 1
ATOM 1423 C C . ALA A 1 183 ? 16.591 -4.837 -24.658 1.00 94.56 183 ALA A C 1
ATOM 1425 O O . ALA A 1 183 ? 17.525 -5.258 -25.345 1.00 94.56 183 ALA A O 1
ATOM 1426 N N . ARG A 1 184 ? 16.404 -3.522 -24.476 1.00 93.88 184 ARG A N 1
ATOM 1427 C CA . ARG A 1 184 ? 17.272 -2.503 -25.085 1.00 93.88 184 ARG A CA 1
ATOM 1428 C C . ARG A 1 184 ? 18.696 -2.528 -24.524 1.00 93.88 184 ARG A C 1
ATOM 1430 O O . ARG A 1 184 ? 19.647 -2.320 -25.280 1.00 93.88 184 ARG A O 1
ATOM 1437 N N . ALA A 1 185 ? 18.858 -2.763 -23.222 1.00 94.88 185 ALA A N 1
ATOM 1438 C CA . ALA A 1 185 ? 20.172 -2.879 -22.593 1.00 94.88 185 ALA A CA 1
ATOM 1439 C C . ALA A 1 185 ? 20.945 -4.097 -23.125 1.00 94.88 185 ALA A C 1
ATOM 1441 O O . ALA A 1 185 ? 22.114 -3.966 -23.490 1.00 94.88 185 ALA A O 1
ATOM 1442 N N . GLU A 1 186 ? 20.279 -5.246 -23.253 1.00 94.50 186 GLU A N 1
ATOM 1443 C CA . GLU A 1 186 ? 20.870 -6.471 -23.801 1.00 94.50 186 GLU A CA 1
ATOM 1444 C C . GLU A 1 186 ? 21.239 -6.325 -25.283 1.00 94.50 186 GLU A C 1
ATOM 1446 O O . GLU A 1 186 ? 22.355 -6.672 -25.675 1.00 94.50 186 GLU A O 1
ATOM 1451 N N . ALA A 1 187 ? 20.362 -5.736 -26.104 1.00 94.19 187 ALA A N 1
ATOM 1452 C CA . ALA A 1 187 ? 20.656 -5.468 -27.513 1.00 94.19 187 ALA A CA 1
ATOM 1453 C C . ALA A 1 187 ? 21.872 -4.539 -27.677 1.00 94.19 187 ALA A C 1
ATOM 1455 O O . ALA A 1 187 ? 22.758 -4.796 -28.494 1.00 94.19 187 ALA A O 1
ATOM 1456 N N . LYS A 1 188 ? 21.967 -3.487 -26.850 1.00 94.88 188 LYS A N 1
ATOM 1457 C CA . LYS A 1 188 ? 23.106 -2.559 -26.868 1.00 94.88 188 LYS A CA 1
ATOM 1458 C C . LYS A 1 188 ? 24.403 -3.225 -26.396 1.00 94.88 188 LYS A C 1
ATOM 1460 O O . LYS A 1 188 ? 25.465 -2.921 -26.939 1.00 94.88 188 LYS A O 1
ATOM 1465 N N . ALA A 1 189 ? 24.334 -4.130 -25.418 1.00 95.00 189 ALA A N 1
ATOM 1466 C CA . ALA A 1 189 ? 25.489 -4.899 -24.961 1.00 95.00 189 ALA A CA 1
ATOM 1467 C C . ALA A 1 189 ? 26.006 -5.844 -26.058 1.00 95.00 189 ALA A C 1
ATOM 1469 O O . ALA A 1 189 ? 27.201 -5.828 -26.353 1.00 95.00 189 ALA A O 1
ATOM 1470 N N . LYS A 1 190 ? 25.107 -6.584 -26.725 1.00 93.44 190 LYS A N 1
ATOM 1471 C CA . LYS A 1 190 ? 25.456 -7.463 -27.855 1.00 93.44 190 LYS A CA 1
ATOM 1472 C C . LYS A 1 190 ? 26.076 -6.680 -29.015 1.00 93.44 190 LYS A C 1
ATOM 1474 O O . LYS A 1 190 ? 27.172 -7.018 -29.451 1.00 93.44 190 LYS A O 1
ATOM 1479 N N . ALA A 1 191 ? 25.453 -5.575 -29.432 1.00 94.62 191 ALA A N 1
ATOM 1480 C CA . ALA A 1 191 ? 25.975 -4.731 -30.509 1.00 94.62 191 ALA A CA 1
ATOM 1481 C C . ALA A 1 191 ? 27.363 -4.144 -30.187 1.00 94.62 191 ALA A C 1
ATOM 1483 O O . ALA A 1 191 ? 28.230 -4.079 -31.056 1.00 94.62 191 ALA A O 1
ATOM 1484 N N . LYS A 1 192 ? 27.611 -3.745 -28.929 1.00 95.38 192 LYS A N 1
ATOM 1485 C CA . LYS A 1 192 ? 28.925 -3.234 -28.503 1.00 95.38 192 LYS A CA 1
ATOM 1486 C C . LYS A 1 192 ? 30.001 -4.326 -28.515 1.00 95.38 192 LYS A C 1
ATOM 1488 O O . LYS A 1 192 ? 31.133 -4.041 -28.899 1.00 95.38 192 LYS A O 1
ATOM 1493 N N . MET A 1 193 ? 29.665 -5.551 -28.107 1.00 94.06 193 MET A N 1
ATOM 1494 C CA . MET A 1 193 ? 30.589 -6.691 -28.151 1.00 94.06 193 MET A CA 1
ATOM 1495 C C . MET A 1 193 ? 30.934 -7.076 -29.590 1.00 94.06 193 MET A C 1
ATOM 1497 O O . MET A 1 193 ? 32.110 -7.244 -29.903 1.00 94.06 193 MET A O 1
ATOM 1501 N N . GLU A 1 194 ? 29.939 -7.127 -30.477 1.00 94.50 194 GLU A N 1
ATOM 1502 C CA . GLU A 1 194 ? 30.157 -7.416 -31.897 1.00 94.50 194 GLU A CA 1
ATOM 1503 C C . GLU A 1 194 ? 31.001 -6.326 -32.576 1.00 94.50 194 GLU A C 1
ATOM 1505 O O . GLU A 1 194 ? 31.954 -6.631 -33.291 1.00 94.50 194 GLU A O 1
ATOM 1510 N N . ALA A 1 195 ? 30.721 -5.047 -32.299 1.00 94.25 195 ALA A N 1
ATOM 1511 C CA . ALA A 1 195 ? 31.520 -3.938 -32.817 1.00 94.25 195 ALA A CA 1
ATOM 1512 C C . ALA A 1 195 ? 32.974 -3.986 -32.318 1.00 94.25 195 ALA A C 1
ATOM 1514 O O . ALA A 1 195 ? 33.896 -3.753 -33.099 1.00 94.25 195 ALA A O 1
ATOM 1515 N N . LYS A 1 196 ? 33.196 -4.326 -31.038 1.00 95.19 196 LYS A N 1
ATOM 1516 C CA . LYS A 1 196 ? 34.546 -4.490 -30.478 1.00 95.19 196 LYS A CA 1
ATOM 1517 C C . LYS A 1 196 ? 35.283 -5.669 -31.122 1.00 95.19 196 LYS A C 1
ATOM 1519 O O . LYS A 1 196 ? 36.441 -5.506 -31.487 1.00 95.19 196 LYS A O 1
ATOM 1524 N N . ALA A 1 197 ? 34.617 -6.808 -31.315 1.00 94.31 197 ALA A N 1
ATOM 1525 C CA . ALA A 1 197 ? 35.204 -7.977 -31.970 1.00 94.31 197 ALA A CA 1
ATOM 1526 C C . ALA A 1 197 ? 35.597 -7.679 -33.426 1.00 94.31 197 ALA A C 1
ATOM 1528 O O . ALA A 1 197 ? 36.709 -7.998 -33.842 1.00 94.31 197 ALA A O 1
ATOM 1529 N N . LYS A 1 198 ? 34.730 -6.988 -34.182 1.00 92.25 198 LYS A N 1
ATOM 1530 C CA . LYS A 1 198 ? 35.039 -6.546 -35.552 1.00 92.25 198 LYS A CA 1
ATOM 1531 C C . LYS A 1 198 ? 36.202 -5.550 -35.592 1.00 92.25 198 LYS A C 1
ATOM 1533 O O . LYS A 1 198 ? 37.060 -5.658 -36.464 1.00 92.25 198 LYS A O 1
ATOM 1538 N N . ALA A 1 199 ? 36.263 -4.606 -34.649 1.00 94.19 199 ALA A N 1
ATOM 1539 C CA . ALA A 1 199 ? 37.363 -3.646 -34.561 1.00 94.19 199 ALA A CA 1
ATOM 1540 C C . ALA A 1 199 ? 38.702 -4.322 -34.219 1.00 94.19 199 ALA A C 1
ATOM 1542 O O . ALA A 1 199 ? 39.719 -4.004 -34.831 1.00 94.19 199 ALA A O 1
ATOM 1543 N N . GLU A 1 200 ? 38.704 -5.279 -33.288 1.00 93.50 200 GLU A N 1
ATOM 1544 C CA . GLU A 1 200 ? 39.908 -6.028 -32.916 1.00 93.50 200 GLU A CA 1
ATOM 1545 C C . GLU A 1 200 ? 40.382 -6.948 -34.051 1.00 93.50 200 GLU A C 1
ATOM 1547 O O . GLU A 1 200 ? 41.575 -6.982 -34.346 1.00 93.50 200 GLU A O 1
ATOM 1552 N N . ALA A 1 201 ? 39.465 -7.628 -34.749 1.00 92.19 201 ALA A N 1
ATOM 1553 C CA . ALA A 1 201 ? 39.795 -8.438 -35.921 1.00 92.19 201 ALA A CA 1
ATOM 1554 C C . ALA A 1 201 ? 40.414 -7.590 -37.045 1.00 92.19 201 ALA A C 1
ATOM 1556 O O . ALA A 1 201 ? 41.443 -7.965 -37.606 1.00 92.19 201 ALA A O 1
ATOM 1557 N N . LYS A 1 202 ? 39.840 -6.409 -37.321 1.00 94.31 202 LYS A N 1
ATOM 1558 C CA . LYS A 1 202 ? 40.395 -5.466 -38.301 1.00 94.31 202 LYS A CA 1
ATOM 1559 C C . LYS A 1 202 ? 41.791 -4.977 -37.894 1.00 94.31 202 LYS A C 1
ATOM 1561 O O . LYS A 1 202 ? 42.690 -4.963 -38.727 1.00 94.31 202 LYS A O 1
ATOM 1566 N N . ALA A 1 203 ? 41.994 -4.635 -36.620 1.00 93.06 203 ALA A N 1
ATOM 1567 C CA . ALA A 1 203 ? 43.297 -4.199 -36.116 1.00 93.06 203 ALA A CA 1
ATOM 1568 C C . ALA A 1 203 ? 44.367 -5.303 -36.210 1.00 93.06 203 ALA A C 1
ATOM 1570 O O . ALA A 1 203 ? 45.509 -5.017 -36.566 1.00 93.06 203 ALA A O 1
ATOM 1571 N N . ARG A 1 204 ? 44.002 -6.566 -35.937 1.00 90.88 204 ARG A N 1
ATOM 1572 C CA . ARG A 1 204 ? 44.905 -7.718 -36.101 1.00 90.88 204 ARG A CA 1
ATOM 1573 C C . ARG A 1 204 ? 45.290 -7.932 -37.568 1.00 90.88 204 ARG A C 1
ATOM 1575 O O . ARG A 1 204 ? 46.477 -8.053 -37.851 1.00 90.88 204 ARG A O 1
ATOM 1582 N N . ALA A 1 205 ? 44.325 -7.886 -38.489 1.00 92.06 205 ALA A N 1
ATOM 1583 C CA . ALA A 1 205 ? 44.590 -8.028 -39.923 1.00 92.06 205 ALA A CA 1
ATOM 1584 C C . ALA A 1 205 ? 45.501 -6.909 -40.467 1.00 92.06 205 ALA A C 1
ATOM 1586 O O . ALA A 1 205 ? 46.442 -7.173 -41.215 1.00 92.06 205 ALA A O 1
ATOM 1587 N N . GLU A 1 206 ? 45.274 -5.656 -40.054 1.00 91.62 206 GLU A N 1
ATOM 1588 C CA . GLU A 1 206 ? 46.139 -4.531 -40.438 1.00 91.62 206 GLU A CA 1
ATOM 1589 C C . GLU A 1 206 ? 47.560 -4.657 -39.857 1.00 91.62 206 GLU A C 1
ATOM 1591 O O . GLU A 1 206 ? 48.536 -4.313 -40.531 1.00 91.62 206 GLU A O 1
ATOM 1596 N N . ALA A 1 207 ? 47.706 -5.160 -38.627 1.00 90.31 207 ALA A N 1
ATOM 1597 C CA . ALA A 1 207 ? 49.012 -5.392 -38.011 1.00 90.31 207 ALA A CA 1
ATOM 1598 C C . ALA A 1 207 ? 49.800 -6.504 -38.724 1.00 90.31 207 ALA A C 1
ATOM 1600 O O . ALA A 1 207 ? 50.995 -6.337 -38.980 1.00 90.31 207 ALA A O 1
ATOM 1601 N N . GLU A 1 208 ? 49.133 -7.599 -39.090 1.00 90.31 208 GLU A N 1
ATOM 1602 C CA . GLU A 1 208 ? 49.736 -8.717 -39.819 1.00 90.31 208 GLU A CA 1
ATOM 1603 C C . GLU A 1 208 ? 50.183 -8.302 -41.228 1.00 90.31 208 GLU A C 1
ATOM 1605 O O . GLU A 1 208 ? 51.329 -8.543 -41.611 1.00 90.31 208 GLU A O 1
ATOM 1610 N N . ALA A 1 209 ? 49.346 -7.559 -41.961 1.00 89.12 209 ALA A N 1
ATOM 1611 C CA . ALA A 1 209 ? 49.712 -7.010 -43.267 1.00 89.12 209 ALA A CA 1
ATOM 1612 C C . ALA A 1 209 ? 50.944 -6.089 -43.183 1.00 89.12 209 ALA A C 1
ATOM 1614 O O . ALA A 1 209 ? 51.857 -6.176 -44.009 1.00 89.12 209 ALA A O 1
ATOM 1615 N N . ARG A 1 210 ? 51.019 -5.236 -42.151 1.00 90.19 210 ARG A N 1
ATOM 1616 C CA . ARG A 1 210 ? 52.196 -4.383 -41.905 1.00 90.19 210 ARG A CA 1
ATOM 1617 C C . ARG A 1 210 ? 53.443 -5.197 -41.553 1.00 90.19 210 ARG A C 1
ATOM 1619 O O . ARG A 1 210 ? 54.537 -4.820 -41.970 1.00 90.19 210 ARG A O 1
ATOM 1626 N N . ALA A 1 211 ? 53.311 -6.287 -40.798 1.00 88.50 211 ALA A N 1
ATOM 1627 C CA . ALA A 1 211 ? 54.432 -7.169 -40.471 1.00 88.50 211 ALA A CA 1
ATOM 1628 C C . ALA A 1 211 ? 54.976 -7.878 -41.724 1.00 88.50 211 ALA A C 1
ATOM 1630 O O . ALA A 1 211 ? 56.189 -7.880 -41.943 1.00 88.50 211 ALA A O 1
ATOM 1631 N N . ALA A 1 212 ? 54.092 -8.382 -42.590 1.00 85.38 212 ALA A N 1
ATOM 1632 C CA . ALA A 1 212 ? 54.469 -9.005 -43.858 1.00 85.38 212 ALA A CA 1
ATOM 1633 C C . ALA A 1 212 ? 55.199 -8.025 -44.795 1.00 85.38 212 ALA A C 1
ATOM 1635 O O . ALA A 1 212 ? 56.248 -8.362 -45.348 1.00 85.38 212 ALA A O 1
ATOM 1636 N N . GLN A 1 213 ? 54.711 -6.784 -44.914 1.00 84.75 213 GLN A N 1
ATOM 1637 C CA . GLN A 1 213 ? 55.380 -5.739 -45.701 1.00 84.75 213 GLN A CA 1
ATOM 1638 C C . GLN A 1 213 ? 56.784 -5.418 -45.169 1.00 84.75 213 GLN A C 1
ATOM 1640 O O . GLN A 1 213 ? 57.731 -5.309 -45.948 1.00 84.75 213 GLN A O 1
ATOM 1645 N N . LYS A 1 214 ? 56.947 -5.309 -43.843 1.00 88.31 214 LYS A N 1
ATOM 1646 C CA . LYS A 1 214 ? 58.263 -5.077 -43.225 1.00 88.31 214 LYS A CA 1
ATOM 1647 C C . LYS A 1 214 ? 59.228 -6.240 -43.467 1.00 88.31 214 LYS A C 1
ATOM 1649 O O . LYS A 1 214 ? 60.388 -5.996 -43.788 1.00 88.31 214 LYS A O 1
ATOM 1654 N N . ALA A 1 215 ? 58.760 -7.484 -43.365 1.00 79.69 215 ALA A N 1
ATOM 1655 C CA . ALA A 1 215 ? 59.578 -8.665 -43.641 1.00 79.69 215 ALA A CA 1
ATOM 1656 C C . ALA A 1 215 ? 60.022 -8.733 -45.116 1.00 79.69 215 ALA A C 1
ATOM 1658 O O . ALA A 1 215 ? 61.177 -9.055 -45.401 1.00 79.69 215 ALA A O 1
ATOM 1659 N N . ALA A 1 216 ? 59.142 -8.376 -46.058 1.00 76.81 216 ALA A N 1
ATOM 1660 C CA . ALA A 1 216 ? 59.481 -8.297 -47.479 1.00 76.81 216 ALA A CA 1
ATOM 1661 C C . ALA A 1 216 ? 60.526 -7.202 -47.768 1.00 76.81 216 ALA A C 1
ATOM 1663 O O . ALA A 1 216 ? 61.497 -7.450 -48.483 1.00 76.81 216 ALA A O 1
ATOM 1664 N N . ALA A 1 217 ? 60.384 -6.022 -47.156 1.00 75.94 217 ALA A N 1
ATOM 1665 C CA . ALA A 1 217 ? 61.350 -4.932 -47.297 1.00 75.94 217 ALA A CA 1
ATOM 1666 C C . ALA A 1 217 ? 62.739 -5.300 -46.741 1.00 75.94 217 ALA A C 1
ATOM 1668 O O . ALA A 1 217 ? 63.758 -4.981 -47.353 1.00 75.94 217 ALA A O 1
ATOM 1669 N N . GLN A 1 218 ? 62.795 -6.021 -45.617 1.00 75.94 218 GLN A N 1
ATOM 1670 C CA . GLN A 1 218 ? 64.057 -6.514 -45.056 1.00 75.94 218 GLN A CA 1
ATOM 1671 C C . GLN A 1 218 ? 64.725 -7.568 -45.952 1.00 75.94 218 GLN A C 1
ATOM 1673 O O . GLN A 1 218 ? 65.939 -7.517 -46.142 1.00 75.94 218 GLN A O 1
ATOM 1678 N N . LYS A 1 219 ? 63.954 -8.477 -46.569 1.00 73.38 219 LYS A N 1
ATOM 1679 C CA . LYS A 1 219 ? 64.496 -9.440 -47.547 1.00 73.38 219 LYS A CA 1
ATOM 1680 C C . LYS A 1 219 ? 65.049 -8.758 -48.805 1.00 73.38 219 LYS A C 1
ATOM 1682 O O . LYS A 1 219 ? 66.077 -9.193 -49.312 1.00 73.38 219 LYS A O 1
ATOM 1687 N N . ALA A 1 220 ? 64.426 -7.675 -49.272 1.00 65.25 220 ALA A N 1
ATOM 1688 C CA . ALA A 1 220 ? 64.930 -6.896 -50.406 1.00 65.25 220 ALA A CA 1
ATOM 1689 C C . ALA A 1 220 ? 66.225 -6.124 -50.073 1.00 65.25 220 ALA A C 1
ATOM 1691 O O . ALA A 1 220 ? 67.114 -6.010 -50.914 1.00 65.25 220 ALA A O 1
ATOM 1692 N N . ALA A 1 221 ? 66.379 -5.641 -48.835 1.00 60.22 221 ALA A N 1
ATOM 1693 C CA . ALA A 1 221 ? 67.598 -4.958 -48.393 1.00 60.22 221 ALA A CA 1
ATOM 1694 C C . ALA A 1 221 ? 68.816 -5.899 -48.273 1.00 60.22 221 ALA A C 1
ATOM 1696 O O . ALA A 1 221 ? 69.948 -5.456 -48.461 1.00 60.22 221 ALA A O 1
ATOM 1697 N N . ALA A 1 222 ? 68.598 -7.196 -48.028 1.00 58.50 222 ALA A N 1
ATOM 1698 C CA . ALA A 1 222 ? 69.657 -8.207 -47.961 1.00 58.50 222 ALA A CA 1
ATOM 1699 C C . ALA A 1 222 ? 70.221 -8.632 -49.337 1.00 58.50 222 ALA A C 1
ATOM 1701 O O . ALA A 1 222 ? 71.201 -9.368 -49.386 1.00 58.50 222 ALA A O 1
ATOM 1702 N N . GLN A 1 223 ? 69.638 -8.167 -50.451 1.00 56.59 223 GLN A N 1
ATOM 1703 C CA . GLN A 1 223 ? 70.105 -8.463 -51.817 1.00 56.59 223 GLN A CA 1
ATOM 1704 C C . GLN A 1 223 ? 70.859 -7.299 -52.482 1.00 56.59 223 GLN A C 1
ATOM 1706 O O . GLN A 1 223 ? 71.142 -7.349 -53.678 1.00 56.59 223 GLN A O 1
ATOM 1711 N N . LYS A 1 224 ? 71.220 -6.244 -51.738 1.00 52.62 224 LYS A N 1
ATOM 1712 C CA . LYS A 1 224 ? 72.018 -5.146 -52.298 1.00 52.62 224 LYS A CA 1
ATOM 1713 C C . LYS A 1 224 ? 73.516 -5.525 -52.319 1.00 52.62 224 LYS A C 1
ATOM 1715 O O . LYS A 1 224 ? 74.053 -5.864 -51.264 1.00 52.62 224 LYS A O 1
ATOM 1720 N N . PRO A 1 225 ? 74.203 -5.478 -53.477 1.00 49.69 225 PRO A N 1
ATOM 1721 C CA . PRO A 1 225 ? 75.596 -5.899 -53.596 1.00 49.69 225 PRO A CA 1
ATOM 1722 C C . PRO A 1 225 ? 76.567 -4.944 -52.888 1.00 49.69 225 PRO A C 1
ATOM 1724 O O . PRO A 1 225 ? 76.392 -3.724 -52.877 1.00 49.69 225 PRO A O 1
ATOM 1727 N N . LYS A 1 226 ? 77.602 -5.559 -52.310 1.00 46.19 226 LYS A N 1
ATOM 1728 C CA . LYS A 1 226 ? 78.776 -4.976 -51.649 1.00 46.19 226 LYS A CA 1
ATOM 1729 C C . LYS A 1 226 ? 79.423 -3.871 -52.511 1.00 46.19 226 LYS A C 1
ATOM 1731 O O . LYS A 1 226 ? 79.902 -4.193 -53.596 1.00 46.19 226 LYS A O 1
ATOM 1736 N N . PRO A 1 227 ? 79.489 -2.607 -52.050 1.00 44.53 227 PRO A N 1
ATOM 1737 C CA . PRO A 1 227 ? 80.293 -1.578 -52.699 1.00 44.53 227 PRO A CA 1
ATOM 1738 C C . PRO A 1 227 ? 81.770 -1.748 -52.335 1.00 44.53 227 PRO A C 1
ATOM 1740 O O . PRO A 1 227 ? 82.130 -1.984 -51.181 1.00 44.53 227 PRO A O 1
ATOM 1743 N N . THR A 1 228 ? 82.599 -1.641 -53.362 1.00 45.09 228 THR A N 1
ATOM 1744 C CA . THR A 1 228 ? 84.059 -1.700 -53.367 1.00 45.09 228 THR A CA 1
ATOM 1745 C C . THR A 1 228 ? 84.677 -0.476 -52.677 1.00 45.09 228 THR A C 1
ATOM 1747 O O . THR A 1 228 ? 84.139 0.627 -52.761 1.00 45.09 228 THR A O 1
ATOM 1750 N N . ALA A 1 229 ? 85.806 -0.699 -51.999 1.00 46.72 229 ALA A N 1
ATOM 1751 C CA . ALA A 1 229 ? 86.643 0.295 -51.320 1.00 46.72 229 ALA A CA 1
ATOM 1752 C C . ALA A 1 229 ? 87.189 1.385 -52.269 1.00 46.72 229 ALA A C 1
ATOM 1754 O O . ALA A 1 229 ? 87.292 1.146 -53.475 1.00 46.72 229 ALA A O 1
ATOM 1755 N N . PRO A 1 230 ? 87.581 2.556 -51.731 1.00 45.38 230 PRO A N 1
ATOM 1756 C CA . PRO A 1 230 ? 89.020 2.799 -51.590 1.00 45.38 230 PRO A CA 1
ATOM 1757 C C . PRO A 1 230 ? 89.448 3.509 -50.283 1.00 45.38 230 PRO A C 1
ATOM 1759 O O . PRO A 1 230 ? 88.643 3.847 -49.421 1.00 45.38 230 PRO A O 1
ATOM 1762 N N . GLU A 1 231 ? 90.769 3.624 -50.186 1.00 36.88 231 GLU A N 1
ATOM 1763 C CA . GLU A 1 231 ? 91.723 3.767 -49.072 1.00 36.88 231 GLU A CA 1
ATOM 1764 C C . GLU A 1 231 ? 91.943 5.235 -48.559 1.00 36.88 231 GLU A C 1
ATOM 1766 O O . GLU A 1 231 ? 91.116 6.085 -48.886 1.00 36.88 231 GLU A O 1
ATOM 1771 N N . PRO A 1 232 ? 92.945 5.593 -47.704 1.00 54.31 232 PRO A N 1
ATOM 1772 C CA . PRO A 1 232 ? 92.690 6.237 -46.404 1.00 54.31 232 PRO A CA 1
ATOM 1773 C C . PRO A 1 232 ? 93.336 7.633 -46.145 1.00 54.31 232 PRO A C 1
ATOM 1775 O O . PRO A 1 232 ? 94.374 7.973 -46.699 1.00 54.31 232 PRO A O 1
ATOM 1778 N N . THR A 1 233 ? 92.804 8.333 -45.118 1.00 42.31 233 THR A N 1
ATOM 1779 C CA . THR A 1 233 ? 93.441 9.332 -44.191 1.00 42.31 233 THR A CA 1
ATOM 1780 C C . THR A 1 233 ? 93.981 10.683 -44.734 1.00 42.31 233 THR A C 1
ATOM 1782 O O . THR A 1 233 ? 94.231 10.772 -45.929 1.00 42.31 233 THR A O 1
ATOM 1785 N N . PRO A 1 234 ? 94.211 11.747 -43.903 1.00 52.59 234 PRO A N 1
ATOM 1786 C CA . PRO A 1 234 ? 94.186 11.830 -42.427 1.00 52.59 234 PRO A CA 1
ATOM 1787 C C . PRO A 1 234 ? 93.396 13.002 -41.769 1.00 52.59 234 PRO A C 1
ATOM 1789 O O . PRO A 1 234 ? 92.983 13.971 -42.394 1.00 52.59 234 PRO A O 1
ATOM 1792 N N . ALA A 1 235 ? 93.229 12.827 -40.449 1.00 42.12 235 ALA A N 1
ATOM 1793 C CA . ALA A 1 235 ? 93.015 13.742 -39.314 1.00 42.12 235 ALA A CA 1
ATOM 1794 C C . ALA A 1 235 ? 92.873 15.268 -39.512 1.00 42.12 235 ALA A C 1
ATOM 1796 O O . ALA A 1 235 ? 93.775 15.871 -40.072 1.00 42.12 235 ALA A O 1
ATOM 1797 N N . VAL A 1 236 ? 91.888 15.884 -38.821 1.00 43.19 236 VAL A N 1
ATOM 1798 C CA . VAL A 1 236 ? 92.092 16.943 -37.793 1.00 43.19 236 VAL A CA 1
ATOM 1799 C C . VAL A 1 236 ? 90.957 16.906 -36.741 1.00 43.19 236 VAL A C 1
ATOM 1801 O O . VAL A 1 236 ? 89.810 16.584 -37.036 1.00 43.19 236 VAL A O 1
ATOM 1804 N N . SER A 1 237 ? 91.361 17.207 -35.508 1.00 42.12 237 SER A N 1
ATOM 1805 C CA . SER A 1 237 ? 90.732 17.195 -34.182 1.00 42.12 237 SER A CA 1
ATOM 1806 C C . SER A 1 237 ? 89.533 18.121 -33.885 1.00 42.12 237 SER A C 1
ATOM 1808 O O . SER A 1 237 ? 89.268 19.086 -34.591 1.00 42.12 237 SER A O 1
ATOM 1810 N N . ALA A 1 238 ? 88.999 17.876 -32.672 1.00 40.06 238 ALA A N 1
ATOM 1811 C CA . ALA A 1 238 ? 88.254 18.737 -31.730 1.00 40.06 238 ALA A CA 1
ATOM 1812 C C . ALA A 1 238 ? 86.718 18.577 -31.757 1.00 40.06 238 ALA A C 1
ATOM 1814 O O . ALA A 1 238 ? 86.062 18.892 -32.736 1.00 40.06 238 ALA A O 1
ATOM 1815 N N . SER A 1 239 ? 86.106 17.914 -30.766 1.00 41.31 239 SER A N 1
ATOM 1816 C CA . SER A 1 239 ? 85.871 18.314 -29.359 1.00 41.31 239 SER A CA 1
ATOM 1817 C C . SER A 1 239 ? 84.481 18.940 -29.191 1.00 41.31 239 SER A C 1
ATOM 1819 O O . SER A 1 239 ? 84.220 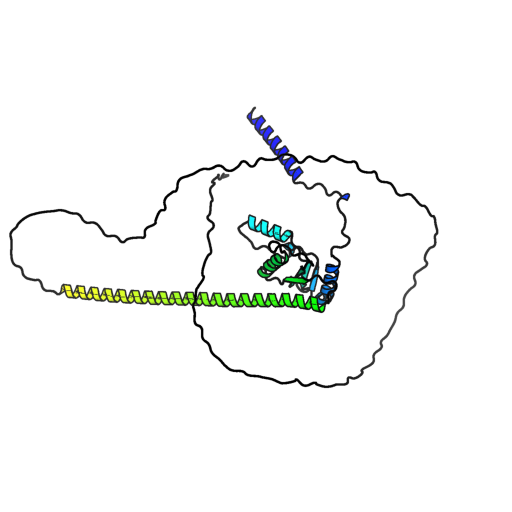20.011 -29.724 1.00 41.31 239 SER A O 1
ATOM 1821 N N . VAL A 1 240 ? 83.600 18.260 -28.450 1.00 43.91 240 VAL A N 1
ATOM 1822 C CA . VAL A 1 240 ? 82.866 18.758 -27.266 1.00 43.91 240 VAL A CA 1
ATOM 1823 C C . VAL A 1 240 ? 81.672 17.838 -26.971 1.00 43.91 240 VAL A C 1
ATOM 1825 O O . VAL A 1 240 ? 80.934 17.392 -27.844 1.00 43.91 240 VAL A O 1
ATOM 1828 N N . ALA A 1 241 ? 81.562 17.529 -25.685 1.00 44.50 241 ALA A N 1
ATOM 1829 C CA . ALA A 1 241 ? 80.642 16.629 -25.016 1.00 44.50 241 ALA A CA 1
ATOM 1830 C C . ALA A 1 241 ? 79.153 17.004 -25.126 1.00 44.50 241 ALA A C 1
ATOM 1832 O O . ALA A 1 241 ? 78.816 18.182 -25.116 1.00 44.50 241 ALA A O 1
ATOM 1833 N N . ALA A 1 242 ? 78.267 16.000 -25.066 1.00 40.69 242 ALA A N 1
ATOM 1834 C CA . ALA A 1 242 ? 77.213 15.893 -24.044 1.00 40.69 242 ALA A CA 1
ATOM 1835 C C . ALA A 1 242 ? 76.335 14.638 -24.243 1.00 40.69 242 ALA A C 1
ATOM 1837 O O . ALA A 1 242 ? 76.202 14.083 -25.326 1.00 40.69 242 ALA A O 1
ATOM 1838 N N . LYS A 1 243 ? 75.786 14.194 -23.115 1.00 48.09 243 LYS A N 1
ATOM 1839 C CA . LYS A 1 243 ? 75.226 12.889 -22.729 1.00 48.09 243 LYS A CA 1
ATOM 1840 C C . LYS A 1 243 ? 73.726 12.753 -23.097 1.00 48.09 243 LYS A C 1
ATOM 1842 O O . LYS A 1 243 ? 73.072 13.782 -23.243 1.00 48.09 243 LYS A O 1
ATOM 1847 N N . PRO A 1 244 ? 73.155 11.533 -23.234 1.00 54.12 244 PRO A N 1
ATOM 1848 C CA . PRO A 1 244 ? 71.817 11.340 -23.796 1.00 54.12 244 PRO A CA 1
ATOM 1849 C C . PRO A 1 244 ? 70.713 11.343 -22.727 1.00 54.12 244 PRO A C 1
ATOM 1851 O O . PRO A 1 244 ? 70.851 10.693 -21.690 1.00 54.12 244 PRO A O 1
ATOM 1854 N N . GLU A 1 245 ? 69.586 11.999 -23.018 1.00 41.25 245 GLU A N 1
ATOM 1855 C CA . GLU A 1 245 ? 68.351 11.889 -22.234 1.00 41.25 245 GLU A CA 1
ATOM 1856 C C . GLU A 1 245 ? 67.207 11.264 -23.042 1.00 41.25 245 GLU A C 1
ATOM 1858 O O . GLU A 1 245 ? 66.881 11.640 -24.171 1.00 41.25 245 GLU A O 1
ATOM 1863 N N . VAL A 1 246 ? 66.619 10.264 -22.393 1.00 51.56 246 VAL A N 1
ATOM 1864 C CA . VAL A 1 246 ? 65.507 9.406 -22.786 1.00 51.56 246 VAL A CA 1
ATOM 1865 C C . VAL A 1 246 ? 64.203 10.209 -22.791 1.00 51.56 246 VAL A C 1
ATOM 1867 O O . VAL A 1 246 ? 63.797 10.750 -21.766 1.00 51.56 246 VAL A O 1
ATOM 1870 N N . LYS A 1 247 ? 63.499 10.252 -23.930 1.00 46.06 247 LYS A N 1
ATOM 1871 C CA . LYS A 1 247 ? 62.135 10.799 -24.019 1.00 46.06 247 LYS A CA 1
ATOM 1872 C C . LYS A 1 247 ? 61.096 9.701 -23.798 1.00 46.06 247 LYS A C 1
ATOM 1874 O O . LYS A 1 247 ? 60.730 8.978 -24.722 1.00 46.06 247 LYS A O 1
ATOM 1879 N N . THR A 1 248 ? 60.601 9.631 -22.567 1.00 45.62 248 THR A N 1
ATOM 1880 C CA . THR A 1 248 ? 59.390 8.899 -22.176 1.00 45.62 248 THR A CA 1
ATOM 1881 C C . THR A 1 248 ? 58.168 9.821 -22.286 1.00 45.62 248 THR A C 1
ATOM 1883 O O . THR A 1 248 ? 58.257 11.027 -22.063 1.00 45.62 248 THR A O 1
ATOM 1886 N N . ALA A 1 249 ? 57.032 9.241 -22.671 1.00 51.47 249 ALA A N 1
ATOM 1887 C CA . ALA A 1 249 ? 55.740 9.889 -22.897 1.00 51.47 249 ALA A CA 1
ATOM 1888 C C . ALA A 1 249 ? 55.177 10.660 -21.676 1.00 51.47 249 ALA A C 1
ATOM 1890 O O . ALA A 1 249 ? 55.424 10.256 -20.538 1.00 51.47 249 ALA A O 1
ATOM 1891 N N . PRO A 1 250 ? 54.352 11.710 -21.879 1.00 56.22 250 PRO A N 1
ATOM 1892 C CA . PRO A 1 250 ? 53.700 12.416 -20.782 1.00 56.22 250 PRO A CA 1
ATOM 1893 C C . PRO A 1 250 ? 52.379 11.748 -20.358 1.00 56.22 250 PRO A C 1
ATOM 1895 O O . PRO A 1 250 ? 51.456 11.572 -21.155 1.00 56.22 250 PRO A O 1
ATOM 1898 N N . ALA A 1 251 ? 52.291 11.433 -19.065 1.00 48.69 251 ALA A N 1
ATOM 1899 C CA . ALA A 1 251 ? 51.057 11.196 -18.318 1.00 48.69 251 ALA A CA 1
ATOM 1900 C C . ALA A 1 251 ? 50.502 12.534 -17.756 1.00 48.69 251 ALA A C 1
ATOM 1902 O O . ALA A 1 251 ? 51.243 13.518 -17.683 1.00 48.69 251 ALA A O 1
ATOM 1903 N N . PRO A 1 252 ? 49.207 12.614 -17.385 1.00 54.66 252 PRO A N 1
ATOM 1904 C CA . PRO A 1 252 ? 48.514 13.880 -17.156 1.00 54.66 252 PRO A CA 1
ATOM 1905 C C . PRO A 1 252 ? 48.751 14.481 -15.760 1.00 54.66 252 PRO A C 1
ATOM 1907 O O . PRO A 1 252 ? 48.911 13.786 -14.759 1.00 54.66 252 PRO A O 1
ATOM 1910 N N . LYS A 1 253 ? 48.733 15.816 -15.734 1.00 46.22 253 LYS A N 1
ATOM 1911 C CA . LYS A 1 253 ? 49.041 16.717 -14.619 1.00 46.22 253 LYS A CA 1
ATOM 1912 C C . LYS A 1 253 ? 47.875 16.784 -13.620 1.00 46.22 253 LYS A C 1
ATOM 1914 O O . LYS A 1 253 ? 46.789 17.244 -13.964 1.00 46.22 253 LYS A O 1
ATOM 1919 N N . LEU A 1 254 ? 48.124 16.348 -12.385 1.00 38.97 254 LEU A N 1
ATOM 1920 C CA . LEU A 1 254 ? 47.279 16.570 -11.211 1.00 38.97 254 LEU A CA 1
ATOM 1921 C C . LEU A 1 254 ? 47.616 17.964 -10.651 1.00 38.97 254 LEU A C 1
ATOM 1923 O O . LEU A 1 254 ? 48.747 18.202 -10.232 1.00 38.97 254 LEU A O 1
ATOM 1927 N N . ALA A 1 255 ? 46.672 18.903 -10.705 1.00 46.41 255 ALA A N 1
ATOM 1928 C CA . ALA A 1 255 ? 46.837 20.243 -10.148 1.00 46.41 255 ALA A CA 1
ATOM 1929 C C . ALA A 1 255 ? 46.427 20.250 -8.668 1.00 46.41 255 ALA A C 1
ATOM 1931 O O . ALA A 1 255 ? 45.266 20.008 -8.339 1.00 46.41 255 ALA A O 1
ATOM 1932 N N . ALA A 1 256 ? 47.397 20.533 -7.800 1.00 39.50 256 ALA A N 1
ATOM 1933 C CA . ALA A 1 256 ? 47.184 20.932 -6.417 1.00 39.50 256 ALA A CA 1
ATOM 1934 C C . ALA A 1 256 ? 46.676 22.384 -6.371 1.00 39.50 256 ALA A C 1
ATOM 1936 O O . ALA A 1 256 ? 47.183 23.243 -7.096 1.00 39.50 256 ALA A O 1
ATOM 1937 N N . GLN A 1 257 ? 45.677 22.644 -5.530 1.00 45.81 257 GLN A N 1
ATOM 1938 C CA . GLN A 1 257 ? 45.246 23.991 -5.154 1.00 45.81 257 GLN A CA 1
ATOM 1939 C C . GLN A 1 257 ? 45.921 24.426 -3.841 1.00 45.81 257 GLN A C 1
ATOM 1941 O O . GLN A 1 257 ? 46.270 23.560 -3.036 1.00 45.81 257 GLN A O 1
ATOM 1946 N N . PRO A 1 258 ? 46.094 25.744 -3.628 1.00 49.50 258 PRO A N 1
ATOM 1947 C CA . PRO A 1 258 ? 46.737 26.304 -2.446 1.00 49.50 258 PRO A CA 1
ATOM 1948 C C . PRO A 1 258 ? 45.796 26.398 -1.233 1.00 49.50 258 PRO A C 1
ATOM 1950 O O . PRO A 1 258 ? 44.587 26.588 -1.372 1.00 49.50 258 PRO A O 1
ATOM 1953 N N . GLU A 1 259 ? 46.394 26.308 -0.043 1.00 49.62 259 GLU A N 1
ATOM 1954 C CA . GLU A 1 259 ? 45.820 26.732 1.240 1.00 49.62 259 GLU A CA 1
ATOM 1955 C C . GLU A 1 259 ? 45.334 28.189 1.202 1.00 49.62 259 GLU A C 1
ATOM 1957 O O . GLU A 1 259 ? 45.987 29.046 0.599 1.00 49.62 259 GLU A O 1
ATOM 1962 N N . PRO A 1 260 ? 44.279 28.510 1.969 1.00 46.72 260 PRO A N 1
ATOM 1963 C CA . PRO A 1 260 ? 44.179 29.822 2.579 1.00 46.72 260 PRO A CA 1
ATOM 1964 C C . PRO A 1 260 ? 44.122 29.749 4.108 1.00 46.72 260 PRO A C 1
ATOM 1966 O O . PRO A 1 260 ? 43.443 28.925 4.721 1.00 46.72 260 PRO A O 1
ATOM 1969 N N . ALA A 1 261 ? 44.869 30.686 4.680 1.00 38.44 261 ALA A N 1
ATOM 1970 C CA . ALA A 1 261 ? 45.100 30.927 6.085 1.00 38.44 261 AL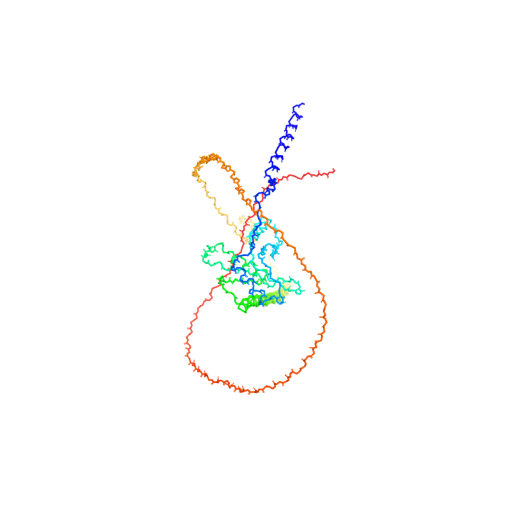A A CA 1
ATOM 1971 C C . ALA A 1 261 ? 43.827 31.172 6.910 1.00 38.44 261 ALA A C 1
ATOM 1973 O O . ALA A 1 261 ? 42.844 31.767 6.462 1.00 38.44 261 ALA A O 1
ATOM 1974 N N . ALA A 1 262 ? 43.931 30.758 8.169 1.00 43.69 262 ALA A N 1
ATOM 1975 C CA . ALA A 1 262 ? 42.988 30.988 9.244 1.00 43.69 262 ALA A CA 1
ATOM 1976 C C . ALA A 1 262 ? 42.795 32.485 9.549 1.00 43.69 262 ALA A C 1
ATOM 1978 O O . ALA A 1 262 ? 43.754 33.221 9.781 1.00 43.69 262 ALA A O 1
ATOM 1979 N N . LYS A 1 263 ? 41.529 32.902 9.644 1.00 38.16 263 LYS A N 1
ATOM 1980 C CA . LYS A 1 263 ? 41.091 34.035 10.464 1.00 38.16 263 LYS A CA 1
ATOM 1981 C C . LYS A 1 263 ? 39.951 33.555 11.351 1.00 38.16 263 LYS A C 1
ATOM 1983 O O . LYS A 1 263 ? 38.887 33.176 10.873 1.00 38.16 263 LYS A O 1
ATOM 1988 N N . SER A 1 264 ? 40.241 33.514 12.641 1.00 45.16 264 SER A N 1
ATOM 1989 C CA . SER A 1 264 ? 39.334 33.222 13.739 1.00 45.16 264 SER A CA 1
ATOM 1990 C C . SER A 1 264 ? 38.663 34.514 14.203 1.00 45.16 264 SER A C 1
ATOM 1992 O O . SER A 1 264 ? 39.355 35.412 14.677 1.00 45.16 264 SER A O 1
ATOM 1994 N N . GLU A 1 265 ? 37.336 34.572 14.119 1.00 44.31 265 GLU A N 1
ATOM 1995 C CA . GLU A 1 265 ? 36.503 35.496 14.894 1.00 44.31 265 GLU A CA 1
ATOM 1996 C C . GLU A 1 265 ? 35.439 34.705 15.679 1.00 44.31 265 GLU A C 1
ATOM 1998 O O . GLU A 1 265 ? 35.031 33.622 15.242 1.00 44.31 265 GLU A O 1
ATOM 2003 N N . PRO A 1 266 ? 35.054 35.182 16.877 1.00 51.50 266 PRO A N 1
ATOM 2004 C CA . PRO A 1 266 ? 34.417 34.368 17.905 1.00 51.50 266 PRO A CA 1
ATOM 2005 C C . PRO A 1 266 ? 32.896 34.260 17.736 1.00 51.50 266 PRO A C 1
ATOM 2007 O O . PRO A 1 266 ? 32.215 35.214 17.365 1.00 51.50 266 PRO A O 1
ATOM 2010 N N . MET A 1 267 ? 32.353 33.086 18.071 1.00 36.81 267 MET A N 1
ATOM 2011 C CA . MET A 1 267 ? 30.911 32.870 18.203 1.00 36.81 267 MET A CA 1
ATOM 2012 C C . MET A 1 267 ? 30.361 33.528 19.480 1.00 36.81 267 MET A C 1
ATOM 2014 O O . MET A 1 267 ? 31.038 33.507 20.510 1.00 36.81 267 MET A O 1
ATOM 2018 N N . PRO A 1 268 ? 29.120 34.047 19.447 1.00 49.22 268 PRO A N 1
ATOM 2019 C CA . PRO A 1 268 ? 28.465 34.603 20.618 1.00 49.22 268 PRO A CA 1
ATOM 2020 C C . PRO A 1 268 ? 28.014 33.520 21.607 1.00 49.22 268 PRO A C 1
ATOM 2022 O O . PRO A 1 268 ? 27.459 32.478 21.254 1.00 49.22 268 PRO A O 1
ATOM 2025 N N . GLU A 1 269 ? 28.247 33.846 22.871 1.00 43.97 269 GLU A N 1
ATOM 2026 C CA . GLU A 1 269 ? 27.830 33.180 24.096 1.00 43.97 269 GLU A CA 1
ATOM 2027 C C . GLU A 1 269 ? 26.293 33.117 24.193 1.00 43.97 269 GLU A C 1
ATOM 2029 O O . GLU A 1 269 ? 25.621 34.126 24.413 1.00 43.97 269 GLU A O 1
ATOM 2034 N N . VAL A 1 270 ? 25.715 31.923 24.029 1.00 41.22 270 VAL A N 1
ATOM 2035 C CA . VAL A 1 270 ? 24.298 31.685 24.339 1.00 41.22 270 VAL A CA 1
ATOM 2036 C C . VAL A 1 270 ? 24.191 31.397 25.831 1.00 41.22 270 VAL A C 1
ATOM 2038 O O . VAL A 1 270 ? 24.458 30.290 26.297 1.00 41.22 270 VAL A O 1
ATOM 2041 N N . LYS A 1 271 ? 23.813 32.437 26.576 1.00 43.97 271 LYS A N 1
ATOM 2042 C CA . LYS A 1 271 ? 23.458 32.372 27.993 1.00 43.97 271 LYS A CA 1
ATOM 2043 C C . LYS A 1 271 ? 22.262 31.447 28.203 1.00 43.97 271 LYS A C 1
ATOM 2045 O O . LYS A 1 271 ? 21.157 31.709 27.733 1.00 43.97 271 LYS A O 1
ATOM 2050 N N . SER A 1 272 ? 22.498 30.397 28.976 1.00 41.91 272 SER A N 1
ATOM 2051 C CA . SER A 1 272 ? 21.481 29.603 29.652 1.00 41.91 272 SER A CA 1
ATOM 2052 C C . SER A 1 272 ? 20.680 30.496 30.602 1.00 41.91 272 SER A C 1
ATOM 2054 O O . SER A 1 272 ? 21.241 31.057 31.544 1.00 41.91 272 SER A O 1
ATOM 2056 N N . ALA A 1 273 ? 19.373 30.619 30.376 1.00 39.06 273 ALA A N 1
ATOM 2057 C CA . ALA A 1 273 ? 18.452 31.187 31.353 1.00 39.06 273 ALA A CA 1
ATOM 2058 C C . ALA A 1 273 ? 17.899 30.066 32.258 1.00 39.06 273 ALA A C 1
ATOM 2060 O O . ALA A 1 273 ? 17.470 29.030 31.740 1.00 39.06 273 ALA A O 1
ATOM 2061 N N . PRO A 1 274 ? 17.895 30.248 33.591 1.00 49.00 274 PRO A N 1
ATOM 2062 C CA . PRO A 1 274 ? 17.238 29.355 34.531 1.00 49.00 274 PRO A CA 1
ATOM 2063 C C . PRO A 1 274 ? 15.807 29.830 34.815 1.00 49.00 274 PRO A C 1
ATOM 2065 O O . PRO A 1 274 ? 15.516 31.023 34.785 1.00 49.00 274 PRO A O 1
ATOM 2068 N N . GLY A 1 275 ? 14.937 28.894 35.190 1.00 38.22 275 GLY A N 1
ATOM 2069 C CA . GLY A 1 275 ? 13.698 29.212 35.896 1.00 38.22 275 GLY A CA 1
ATOM 2070 C C . GLY A 1 275 ? 12.438 28.791 35.158 1.00 38.22 275 GLY A C 1
ATOM 2071 O O . GLY A 1 275 ? 11.866 29.549 34.384 1.00 38.22 275 GLY A O 1
ATOM 2072 N N . SER A 1 276 ? 11.935 27.607 35.493 1.00 39.09 276 SER A N 1
ATOM 2073 C CA . SER A 1 276 ? 10.491 27.407 35.511 1.00 39.09 276 SER A CA 1
ATOM 2074 C C . SER A 1 276 ? 10.131 26.829 36.869 1.00 39.09 276 SER A C 1
ATOM 2076 O O . SER A 1 276 ? 10.474 25.698 37.209 1.00 39.09 276 SER A O 1
ATOM 2078 N N . GLN A 1 277 ? 9.570 27.717 37.683 1.00 38.94 277 GLN A N 1
ATOM 2079 C CA . GLN A 1 277 ? 9.050 27.454 39.008 1.00 38.94 277 GLN A CA 1
ATOM 2080 C C . GLN A 1 277 ? 7.835 26.534 38.892 1.00 38.94 277 GLN A C 1
ATOM 2082 O O . GLN A 1 277 ? 6.972 26.721 38.036 1.00 38.94 277 GLN A O 1
ATOM 2087 N N . ALA A 1 278 ? 7.779 25.551 39.784 1.00 43.06 278 ALA A N 1
ATOM 2088 C CA . ALA A 1 278 ? 6.581 24.782 40.057 1.00 43.06 278 ALA A CA 1
ATOM 2089 C C . ALA A 1 278 ? 5.493 25.700 40.641 1.00 43.06 278 ALA A C 1
ATOM 2091 O O . ALA A 1 278 ? 5.777 26.407 41.612 1.00 43.06 278 ALA A O 1
ATOM 2092 N N . PRO A 1 279 ? 4.249 25.679 40.134 1.00 54.19 279 PRO A N 1
ATOM 2093 C CA . PRO A 1 279 ? 3.121 26.146 40.912 1.00 54.19 279 PRO A CA 1
ATOM 2094 C C . PRO A 1 279 ? 2.639 25.043 41.858 1.00 54.19 279 PRO A C 1
ATOM 2096 O O . PRO A 1 279 ? 2.544 23.862 41.521 1.00 54.19 279 PRO A O 1
ATOM 2099 N N . ALA A 1 280 ? 2.389 25.504 43.075 1.00 41.22 280 ALA A N 1
ATOM 2100 C CA . ALA A 1 280 ? 2.009 24.766 44.253 1.00 41.22 280 ALA A CA 1
ATOM 2101 C C . ALA A 1 280 ? 0.691 23.997 44.105 1.00 41.22 280 ALA A C 1
ATOM 2103 O O . ALA A 1 280 ? -0.230 24.387 43.388 1.00 41.22 280 ALA A O 1
ATOM 2104 N N . ALA A 1 281 ? 0.622 22.921 44.884 1.00 41.47 281 ALA A N 1
ATOM 2105 C CA . ALA A 1 281 ? -0.572 22.166 45.193 1.00 41.47 281 ALA A CA 1
ATOM 2106 C C . ALA A 1 281 ? -1.715 23.078 45.668 1.00 41.47 281 ALA A C 1
ATOM 2108 O O . ALA A 1 281 ? -1.538 23.909 46.558 1.00 41.47 281 ALA A O 1
ATOM 2109 N N . THR A 1 282 ? -2.904 22.862 45.113 1.00 45.12 282 THR A N 1
ATOM 2110 C CA . THR A 1 282 ? -4.170 23.301 45.708 1.00 45.12 282 THR A CA 1
ATOM 2111 C C . THR A 1 282 ? -4.989 22.046 46.026 1.00 45.12 282 THR A C 1
ATOM 2113 O O . THR A 1 282 ? -5.039 21.140 45.189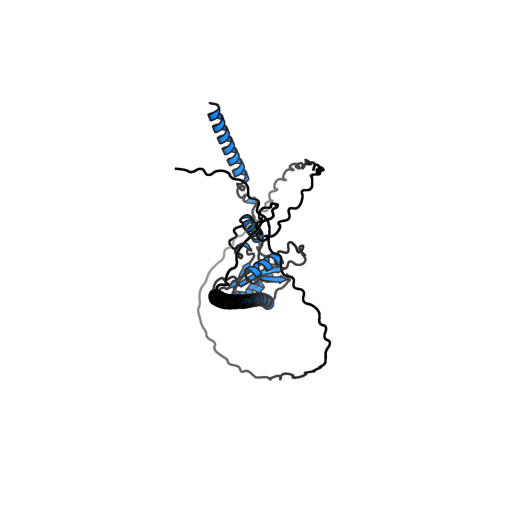 1.00 45.12 282 THR A O 1
ATOM 2116 N N . PRO A 1 283 ? -5.552 21.929 47.240 1.00 55.31 283 PRO A N 1
ATOM 2117 C CA . PRO A 1 283 ? -6.172 20.699 47.720 1.00 55.31 283 PRO A CA 1
ATOM 2118 C C . PRO A 1 283 ? -7.518 20.394 47.054 1.00 55.31 283 PRO A C 1
ATOM 2120 O O . PRO A 1 283 ? -8.293 21.282 46.703 1.00 55.31 283 PRO A O 1
ATOM 2123 N N . ALA A 1 284 ? -7.767 19.092 46.929 1.00 41.31 284 ALA A N 1
ATOM 2124 C CA . ALA A 1 284 ? -8.997 18.476 46.462 1.00 41.31 284 ALA A CA 1
ATOM 2125 C C . ALA A 1 284 ? -10.231 18.904 47.283 1.00 41.31 284 ALA A C 1
ATOM 2127 O O . ALA A 1 284 ? -10.150 18.945 48.513 1.00 41.31 284 ALA A O 1
ATOM 2128 N N . PRO A 1 285 ? -11.395 19.134 46.649 1.00 54.47 285 PRO A N 1
ATOM 2129 C CA . PRO A 1 285 ? -12.669 19.083 47.346 1.00 54.47 285 PRO A CA 1
ATOM 2130 C C . PRO A 1 285 ? -13.109 17.624 47.546 1.00 54.47 285 PRO A C 1
ATOM 2132 O O . PRO A 1 285 ? -13.155 16.826 46.609 1.00 54.47 285 PRO A O 1
ATOM 2135 N N . SER A 1 286 ? -13.415 17.297 48.800 1.00 48.69 286 SER A N 1
ATOM 2136 C CA . SER A 1 286 ? -13.981 16.028 49.256 1.00 48.69 286 SER A CA 1
ATOM 2137 C C . SER A 1 286 ? -15.296 15.655 48.546 1.00 48.69 286 SER A C 1
ATOM 2139 O O . SER A 1 286 ? -16.061 16.540 48.157 1.00 48.69 286 SER A O 1
ATOM 2141 N N . PRO A 1 287 ? -15.596 14.348 48.426 1.00 52.00 287 PRO A N 1
ATOM 2142 C CA . PRO A 1 287 ? -16.787 13.839 47.755 1.00 52.00 287 PRO A CA 1
ATOM 2143 C C . PRO A 1 287 ? -18.046 14.033 48.611 1.00 52.00 287 PRO A C 1
ATOM 2145 O O . PRO A 1 287 ? -18.108 13.578 49.752 1.00 52.00 287 PRO A O 1
ATOM 2148 N N . GLN A 1 288 ? -19.073 14.668 48.044 1.00 45.25 288 GLN A N 1
ATOM 2149 C CA . GLN A 1 288 ? -20.430 14.609 48.585 1.00 45.25 288 GLN A CA 1
ATOM 2150 C C . GLN A 1 288 ? -21.093 13.309 48.121 1.00 45.25 288 GLN A C 1
ATOM 2152 O O . GLN A 1 288 ? -21.226 13.051 46.924 1.00 45.25 288 GLN A O 1
ATOM 2157 N N . GLN A 1 289 ? -21.468 12.482 49.096 1.00 46.81 289 GLN A N 1
ATOM 2158 C CA . GLN A 1 289 ? -22.310 11.307 48.908 1.00 46.81 289 GLN A CA 1
ATOM 2159 C C . GLN A 1 289 ? -23.733 11.707 48.475 1.00 46.81 289 GLN A C 1
ATOM 2161 O O . GLN A 1 289 ? -24.212 12.778 48.858 1.00 46.81 289 GLN A O 1
ATOM 2166 N N . PRO A 1 290 ? -24.417 10.848 47.700 1.00 55.28 290 PRO A N 1
ATOM 2167 C CA . PRO A 1 290 ? -25.793 11.057 47.275 1.00 55.28 290 PRO A CA 1
ATOM 2168 C C . PRO A 1 290 ? -26.784 10.774 48.409 1.00 55.28 290 PRO A C 1
ATOM 2170 O O . PRO A 1 290 ? -26.635 9.810 49.158 1.00 55.28 290 PRO A O 1
ATOM 2173 N N . ALA A 1 291 ? -27.810 11.620 48.493 1.00 48.50 291 ALA A N 1
ATOM 2174 C CA . ALA A 1 291 ? -28.954 11.435 49.367 1.00 48.50 291 ALA A CA 1
ATOM 2175 C C . ALA A 1 291 ? -29.787 10.220 48.934 1.00 48.50 291 ALA A C 1
ATOM 2177 O O . ALA A 1 291 ? -30.125 10.049 47.761 1.00 48.50 291 ALA A O 1
ATOM 2178 N N . GLU A 1 292 ? -30.110 9.406 49.929 1.00 39.31 292 GLU A N 1
ATOM 2179 C CA . GLU A 1 292 ? -31.060 8.307 49.899 1.00 39.31 292 GLU A CA 1
ATOM 2180 C C . GLU A 1 292 ? -32.481 8.839 49.659 1.00 39.31 292 GLU A C 1
ATOM 2182 O O . GLU A 1 292 ? -32.914 9.807 50.284 1.00 39.31 292 GLU A O 1
ATOM 2187 N N . ALA A 1 293 ? -33.228 8.179 48.777 1.00 47.22 293 ALA A N 1
ATOM 2188 C CA . ALA A 1 293 ? -34.681 8.251 48.760 1.00 47.22 293 ALA A CA 1
ATOM 2189 C C . ALA A 1 293 ? -35.228 6.833 48.576 1.00 47.22 293 ALA A C 1
ATOM 2191 O O . ALA A 1 293 ? -35.226 6.266 47.483 1.00 47.22 293 ALA A O 1
ATOM 2192 N N . GLU A 1 294 ? -35.667 6.264 49.695 1.00 38.94 294 GLU A N 1
ATOM 2193 C CA . GLU A 1 294 ? -36.555 5.115 49.766 1.00 38.94 294 GLU A CA 1
ATOM 2194 C C . GLU A 1 294 ? -37.858 5.381 48.997 1.00 38.94 294 GLU A C 1
ATOM 2196 O O . GLU A 1 294 ? -38.472 6.432 49.145 1.00 38.94 294 GLU A O 1
ATOM 2201 N N . THR A 1 295 ? -38.349 4.391 48.250 1.00 47.19 295 THR A N 1
ATOM 2202 C CA . THR A 1 295 ? -39.790 4.074 48.167 1.00 47.19 295 THR A CA 1
ATOM 2203 C C . THR A 1 295 ? -39.984 2.623 47.719 1.00 47.19 295 THR A C 1
ATOM 2205 O O . THR A 1 295 ? -40.062 2.278 46.548 1.00 47.19 295 THR A O 1
ATOM 2208 N N . LYS A 1 296 ? -39.998 1.746 48.721 1.00 42.25 296 LYS A N 1
ATOM 2209 C CA . LYS A 1 296 ? -41.001 0.703 48.988 1.00 42.25 296 LYS A CA 1
ATOM 2210 C C . LYS A 1 296 ? -42.009 0.350 47.865 1.00 42.25 296 LYS A C 1
ATOM 2212 O O . LYS A 1 296 ? -42.991 1.055 47.669 1.00 42.25 296 LYS A O 1
ATOM 2217 N N . GLY A 1 297 ? -41.845 -0.863 47.324 1.00 36.91 297 GLY A N 1
ATOM 2218 C CA . GLY A 1 297 ? -42.876 -1.917 47.316 1.00 36.91 297 GLY A CA 1
ATOM 2219 C C . GLY A 1 297 ? -43.887 -1.973 46.162 1.00 36.91 297 GLY A C 1
ATOM 2220 O O . GLY A 1 297 ? -44.806 -1.164 46.112 1.00 36.91 297 GLY A O 1
ATOM 2221 N N . LYS A 1 298 ? -43.843 -3.051 45.365 1.00 46.28 298 LYS A N 1
ATOM 2222 C CA . LYS A 1 298 ? -44.835 -4.147 45.437 1.00 46.28 298 LYS A CA 1
ATOM 2223 C C . LYS A 1 298 ? -44.526 -5.287 44.463 1.00 46.28 298 LYS A C 1
ATOM 2225 O O . LYS A 1 298 ? -44.183 -5.064 43.307 1.00 46.28 298 LYS A O 1
ATOM 2230 N N . ASP A 1 299 ? -44.689 -6.488 44.998 1.00 43.22 299 ASP A N 1
ATOM 2231 C CA . ASP A 1 299 ? -44.742 -7.789 44.347 1.00 43.22 299 ASP A CA 1
ATOM 2232 C C . ASP A 1 299 ? -45.828 -7.874 43.258 1.00 43.22 299 ASP A C 1
ATOM 2234 O O . ASP A 1 299 ? -46.933 -7.385 43.473 1.00 43.22 299 ASP A O 1
ATOM 2238 N N . GLU A 1 300 ? -45.547 -8.559 42.141 1.00 44.59 300 GLU A N 1
ATOM 2239 C CA . GLU A 1 300 ? -46.355 -9.707 41.676 1.00 44.59 300 GLU A CA 1
ATOM 2240 C C . GLU A 1 300 ? -45.666 -10.477 40.517 1.00 44.59 300 GLU A C 1
ATOM 2242 O O . GLU A 1 300 ? -44.893 -9.888 39.756 1.00 44.59 300 GLU A O 1
ATOM 2247 N N . PRO A 1 301 ? -45.899 -11.803 40.398 1.00 66.75 301 PRO A N 1
ATOM 2248 C CA . PRO A 1 301 ? -45.114 -12.737 39.587 1.00 66.75 301 PRO A CA 1
ATOM 2249 C C . PRO A 1 301 ? -45.718 -13.023 38.190 1.00 66.75 301 PRO A C 1
ATOM 2251 O O . PRO A 1 301 ? -46.883 -12.713 37.939 1.00 66.75 301 PRO A O 1
ATOM 2254 N N . PRO A 1 302 ? -44.973 -13.688 37.279 1.00 65.94 302 PRO A N 1
ATOM 2255 C CA . PRO A 1 302 ? -45.484 -14.096 35.969 1.00 65.94 302 PRO A CA 1
ATOM 2256 C C . PRO A 1 302 ? -46.067 -15.525 35.976 1.00 65.94 302 PRO A C 1
ATOM 2258 O O . PRO A 1 302 ? -45.583 -16.385 36.718 1.00 65.94 302 PRO A O 1
ATOM 2261 N N . PRO A 1 303 ? -47.021 -15.835 35.079 1.00 70.31 303 PRO A N 1
ATOM 2262 C CA . PRO A 1 303 ? -47.340 -17.218 34.720 1.00 70.31 303 PRO A CA 1
ATOM 2263 C C . PRO A 1 303 ? -47.223 -17.439 33.179 1.00 70.31 303 PRO A C 1
ATOM 2265 O O . PRO A 1 303 ? -46.833 -16.519 32.458 1.00 70.31 303 PRO A O 1
ATOM 2268 N N . PRO A 1 304 ? -47.407 -18.664 32.640 1.00 63.66 304 PRO A N 1
ATOM 2269 C CA . PRO A 1 304 ? -46.276 -19.455 32.164 1.00 63.66 304 PRO A CA 1
ATOM 2270 C C . PRO A 1 304 ? -46.395 -19.900 30.690 1.00 63.66 304 PRO A C 1
ATOM 2272 O O . PRO A 1 304 ? -47.378 -19.673 29.992 1.00 63.66 304 PRO A O 1
ATOM 2275 N N . SER A 1 305 ? -45.345 -20.591 30.250 1.00 54.44 305 SER A N 1
ATOM 2276 C CA . SER A 1 305 ? -45.172 -21.346 29.003 1.00 54.44 305 SER A CA 1
ATOM 2277 C C . SER A 1 305 ? -46.351 -22.229 28.550 1.00 54.44 305 SER A C 1
ATOM 2279 O O . SER A 1 305 ? -46.865 -23.010 29.348 1.00 54.44 305 SER A O 1
ATOM 2281 N N . ALA A 1 306 ? -46.619 -22.251 27.238 1.00 43.53 306 ALA A N 1
ATOM 2282 C CA . ALA A 1 306 ? -47.213 -23.367 26.478 1.00 43.53 306 ALA A CA 1
ATOM 2283 C C . ALA A 1 306 ? -46.939 -23.121 24.969 1.00 43.53 306 ALA A C 1
ATOM 2285 O O . ALA A 1 306 ? -47.259 -22.059 24.452 1.00 43.53 306 ALA A O 1
ATOM 2286 N N . SER A 1 307 ? -46.073 -23.889 24.297 1.00 40.12 307 SER A N 1
ATOM 2287 C CA . SER A 1 307 ? -46.307 -25.186 23.629 1.00 40.12 307 SER A CA 1
ATOM 2288 C C . SER A 1 307 ? -46.759 -25.086 22.156 1.00 40.12 307 SER A C 1
ATOM 2290 O O . SER A 1 307 ? -47.876 -24.684 21.866 1.00 40.12 307 SER A O 1
ATOM 2292 N N . ALA A 1 308 ? -45.866 -25.537 21.266 1.00 41.44 308 ALA A N 1
ATOM 2293 C CA . ALA A 1 308 ? -46.068 -26.382 20.077 1.00 41.44 308 ALA A CA 1
ATOM 2294 C C . ALA A 1 308 ? -47.294 -26.207 19.145 1.00 41.44 308 ALA A C 1
ATOM 2296 O O . ALA A 1 308 ? -48.431 -26.419 19.545 1.00 41.44 308 ALA A O 1
ATOM 2297 N N . SER A 1 309 ? -47.029 -26.068 17.836 1.00 41.00 309 SER A N 1
ATOM 2298 C CA . SER A 1 309 ? -47.585 -26.885 16.720 1.00 41.00 309 SER A CA 1
ATOM 2299 C C . SER A 1 309 ? -47.171 -26.261 15.371 1.00 41.00 309 SER A C 1
ATOM 2301 O O . SER A 1 309 ? -47.212 -25.053 15.200 1.00 41.00 309 SER A O 1
ATOM 2303 N N . ARG A 1 310 ? -46.422 -26.988 14.527 1.00 38.06 310 ARG A N 1
ATOM 2304 C CA . ARG A 1 310 ? -46.861 -27.783 13.356 1.00 38.06 310 ARG A CA 1
ATOM 2305 C C . ARG A 1 310 ? -47.567 -26.994 12.242 1.00 38.06 310 ARG A C 1
ATOM 2307 O O . ARG A 1 310 ? -48.692 -26.560 12.419 1.00 38.06 310 ARG A O 1
ATOM 2314 N N . GLY A 1 311 ? -46.984 -27.104 11.045 1.00 35.00 311 GLY A N 1
ATOM 2315 C CA . GLY A 1 311 ? -47.722 -27.577 9.870 1.00 35.00 311 GLY A CA 1
ATOM 2316 C C . GLY A 1 311 ? -47.817 -26.612 8.691 1.00 35.00 311 GLY A C 1
ATOM 2317 O O . GLY A 1 311 ? -48.411 -25.559 8.842 1.00 35.00 311 GLY A O 1
ATOM 2318 N N . THR A 1 312 ? -47.289 -27.073 7.539 1.00 38.53 312 THR A N 1
ATOM 2319 C CA . THR A 1 312 ? -47.894 -27.049 6.175 1.00 38.53 312 THR A CA 1
ATOM 2320 C C . THR A 1 312 ? -48.352 -25.688 5.630 1.00 38.53 312 THR A C 1
ATOM 2322 O O . THR A 1 312 ? -49.055 -24.958 6.298 1.00 38.53 312 THR A O 1
ATOM 2325 N N . SER A 1 313 ? -48.075 -25.230 4.414 1.00 40.44 313 SER A N 1
ATOM 2326 C CA . SER A 1 313 ? -48.048 -25.820 3.066 1.00 40.44 313 SER A CA 1
ATOM 2327 C C . SER A 1 313 ? -47.681 -24.630 2.149 1.00 40.44 313 SER A C 1
ATOM 2329 O O . SER A 1 313 ? -48.058 -23.502 2.439 1.00 40.44 313 SER A O 1
ATOM 2331 N N . GLY A 1 314 ? -46.866 -24.751 1.104 1.00 40.09 314 GLY A N 1
ATOM 2332 C CA . GLY A 1 314 ? -47.291 -25.370 -0.146 1.00 40.09 314 GLY A CA 1
ATOM 2333 C C . GLY A 1 314 ? -48.346 -24.525 -0.872 1.00 40.09 314 GLY A C 1
ATOM 2334 O O . GLY A 1 314 ? -49.507 -24.907 -0.840 1.00 40.09 314 GLY A O 1
ATOM 2335 N N . THR A 1 315 ? -47.940 -23.438 -1.543 1.00 48.16 315 THR A N 1
ATOM 2336 C CA . THR A 1 315 ? -48.747 -22.785 -2.593 1.00 48.16 315 THR A CA 1
ATOM 2337 C C . THR A 1 315 ? -47.844 -22.391 -3.763 1.00 48.16 315 THR A C 1
ATOM 2339 O O . THR A 1 315 ? -47.064 -21.445 -3.704 1.00 48.16 315 THR A O 1
ATOM 2342 N N . THR A 1 316 ? -47.932 -23.222 -4.797 1.00 43.22 316 THR A N 1
ATOM 2343 C CA . THR A 1 316 ? -47.647 -22.975 -6.215 1.00 43.22 316 THR A CA 1
ATOM 2344 C C . THR A 1 316 ? -48.553 -21.885 -6.806 1.00 43.22 316 THR A C 1
ATOM 2346 O O . THR A 1 316 ? -49.462 -21.433 -6.125 1.00 43.22 316 THR A O 1
ATOM 2349 N N . VAL A 1 317 ? -48.335 -21.588 -8.096 1.00 39.19 317 VAL A N 1
ATOM 2350 C CA . VAL A 1 317 ? -49.006 -20.641 -9.019 1.00 39.19 317 VAL A CA 1
ATOM 2351 C C . VAL A 1 317 ? -48.656 -19.151 -8.843 1.00 39.19 317 VAL A C 1
ATOM 2353 O O . VAL A 1 317 ? -48.536 -18.658 -7.735 1.00 39.19 317 VAL A O 1
ATOM 2356 N N . ASP A 1 318 ? -48.416 -18.355 -9.887 1.00 36.22 318 ASP A N 1
ATOM 2357 C CA . ASP A 1 318 ? -48.634 -18.575 -11.315 1.00 36.22 318 ASP A CA 1
ATOM 2358 C C . ASP A 1 318 ? -47.743 -17.683 -12.188 1.00 36.22 318 ASP A C 1
ATOM 2360 O O . ASP A 1 318 ? -47.276 -16.612 -11.797 1.00 36.22 318 ASP A O 1
ATOM 2364 N N . VAL A 1 319 ? -47.565 -18.173 -13.409 1.00 46.03 319 VAL A N 1
ATOM 2365 C CA . VAL A 1 319 ? -46.977 -17.523 -14.578 1.00 46.03 319 VAL A CA 1
ATOM 2366 C C . VAL A 1 319 ? -47.847 -16.344 -15.016 1.00 46.03 319 VAL A C 1
ATOM 2368 O O . VAL A 1 319 ? -49.015 -16.546 -15.325 1.00 46.03 319 VAL A O 1
ATOM 2371 N N . VAL A 1 320 ? -47.278 -15.143 -15.182 1.00 47.03 320 VAL A N 1
ATOM 2372 C CA . VAL A 1 320 ? -47.861 -14.118 -16.070 1.00 47.03 320 VAL A CA 1
ATOM 2373 C C . VAL A 1 320 ? -46.761 -13.380 -16.837 1.00 47.03 320 VAL A C 1
ATOM 2375 O O . VAL A 1 320 ? -46.047 -12.531 -16.315 1.00 47.03 320 VAL A O 1
ATOM 2378 N N . SER A 1 321 ? -46.651 -13.773 -18.104 1.00 40.56 321 SER A N 1
ATOM 2379 C CA . SER A 1 321 ? -46.534 -12.941 -19.304 1.00 40.56 321 SER A CA 1
ATOM 2380 C C . SER A 1 321 ? -45.869 -11.561 -19.232 1.00 40.56 321 SER A C 1
ATOM 2382 O O . SER A 1 321 ? -46.367 -10.604 -18.644 1.00 40.56 321 SER A O 1
ATOM 2384 N N . ALA A 1 322 ? -44.832 -11.445 -20.064 1.00 44.59 322 ALA A N 1
ATOM 2385 C CA . ALA A 1 322 ? -44.377 -10.211 -20.695 1.00 44.59 322 ALA A CA 1
ATOM 2386 C C . ALA A 1 322 ? -45.526 -9.428 -21.370 1.00 44.59 322 ALA A C 1
ATOM 2388 O O . ALA A 1 322 ? -46.544 -10.000 -21.767 1.00 44.59 322 ALA A O 1
ATOM 2389 N N . PRO A 1 323 ? -45.291 -8.140 -21.671 1.00 57.59 323 PRO A N 1
ATOM 2390 C CA . PRO A 1 323 ? -45.144 -7.856 -23.093 1.00 57.59 323 PRO A CA 1
ATOM 2391 C C . PRO A 1 323 ? -43.989 -6.912 -23.436 1.00 57.59 323 PRO A C 1
ATOM 2393 O O . PRO A 1 323 ? -43.640 -5.969 -22.729 1.00 57.59 323 PRO A O 1
ATOM 2396 N N . ALA A 1 324 ? -43.452 -7.184 -24.621 1.00 45.19 324 ALA A N 1
ATOM 2397 C CA . ALA A 1 324 ? -42.514 -6.381 -25.377 1.00 45.19 324 ALA A CA 1
ATOM 2398 C C . ALA A 1 324 ? -42.903 -4.898 -25.466 1.00 45.19 324 ALA A C 1
ATOM 2400 O O . ALA A 1 324 ? -44.067 -4.572 -25.702 1.00 45.19 324 ALA A O 1
ATOM 2401 N N . ARG A 1 325 ? -41.900 -4.008 -25.453 1.00 42.16 325 ARG A N 1
ATOM 2402 C CA . ARG A 1 325 ? -41.965 -2.731 -26.180 1.00 42.16 325 ARG A CA 1
ATOM 2403 C C . ARG A 1 325 ? -40.579 -2.156 -26.500 1.00 42.16 325 ARG A C 1
ATOM 2405 O O . ARG A 1 325 ? -39.863 -1.670 -25.640 1.00 42.16 325 ARG A O 1
ATOM 2412 N N . LYS A 1 326 ? -40.325 -2.170 -27.811 1.00 46.41 326 LYS A N 1
ATOM 2413 C CA . LYS A 1 326 ? -39.741 -1.120 -28.663 1.00 46.41 326 LYS A CA 1
ATOM 2414 C C . LYS A 1 326 ? -38.271 -0.726 -28.472 1.00 46.41 326 LYS A C 1
ATOM 2416 O O . LYS A 1 326 ? -37.901 0.089 -27.639 1.00 46.41 326 LYS A O 1
ATOM 2421 N N . ALA A 1 327 ? -37.496 -1.219 -29.436 1.00 42.56 327 ALA A N 1
ATOM 2422 C CA . ALA A 1 327 ? -36.236 -0.675 -29.909 1.00 42.56 327 ALA A CA 1
ATOM 2423 C C . ALA A 1 327 ? -36.319 0.831 -30.226 1.00 42.56 327 ALA A C 1
ATOM 2425 O O . ALA A 1 327 ? -37.233 1.285 -30.920 1.00 42.56 327 ALA A O 1
ATOM 2426 N N . VAL A 1 328 ? -35.310 1.573 -29.769 1.00 49.09 328 VAL A N 1
ATOM 2427 C CA . VAL A 1 328 ? -34.995 2.943 -30.191 1.00 49.09 328 VAL A CA 1
ATOM 2428 C C . VAL A 1 328 ? -33.683 2.887 -30.992 1.00 49.09 328 VAL A C 1
ATOM 2430 O O . VAL A 1 328 ? -32.714 2.300 -30.508 1.00 49.09 328 VAL A O 1
ATOM 2433 N N . PRO A 1 329 ? -33.626 3.434 -32.221 1.00 67.25 329 PRO A N 1
ATOM 2434 C CA . PRO A 1 329 ? -32.448 3.346 -33.087 1.00 67.25 329 PRO A CA 1
ATOM 2435 C C . PRO A 1 329 ? -31.342 4.355 -32.712 1.00 67.25 329 PRO A C 1
ATOM 2437 O O . PRO A 1 329 ? -31.635 5.423 -32.167 1.00 67.25 329 PRO A O 1
ATOM 2440 N N . PRO A 1 330 ? -30.067 4.078 -33.059 1.00 58.97 330 PRO A N 1
ATOM 2441 C CA . PRO A 1 330 ? -28.959 4.990 -32.798 1.00 58.97 330 PRO A CA 1
ATOM 2442 C C . PRO A 1 330 ? -28.934 6.156 -33.796 1.00 58.97 330 PRO A C 1
ATOM 2444 O O . PRO A 1 330 ? -28.942 5.976 -35.017 1.00 58.97 330 PRO A O 1
ATOM 2447 N N . ARG A 1 331 ? -28.842 7.380 -33.268 1.00 45.62 331 ARG A N 1
ATOM 2448 C CA . ARG A 1 331 ? -28.643 8.604 -34.051 1.00 45.62 331 ARG A CA 1
ATOM 2449 C C . ARG A 1 331 ? -27.196 8.677 -34.556 1.00 45.62 331 ARG A C 1
ATOM 2451 O O . ARG A 1 331 ? -26.263 8.893 -33.789 1.00 45.62 331 ARG A O 1
ATOM 2458 N N . ARG A 1 332 ? -27.030 8.526 -35.871 1.00 51.12 332 ARG A N 1
ATOM 2459 C CA . ARG A 1 332 ? -25.846 8.942 -36.640 1.00 51.12 332 ARG A CA 1
ATOM 2460 C C . ARG A 1 332 ? -25.912 10.439 -36.960 1.00 51.12 332 ARG A C 1
ATOM 2462 O O . ARG A 1 332 ? -26.980 10.945 -37.294 1.00 51.12 332 ARG A O 1
ATOM 2469 N N . SER A 1 333 ? -24.733 11.063 -36.975 1.00 38.50 333 SER A N 1
ATOM 2470 C CA . SER A 1 333 ? -24.290 12.337 -37.590 1.00 38.50 333 SER A CA 1
ATOM 2471 C C . SER A 1 333 ? -23.592 13.195 -36.525 1.00 38.50 333 SER A C 1
ATOM 2473 O O . SER A 1 333 ? -24.065 13.289 -35.406 1.00 38.50 333 SER A O 1
ATOM 2475 N N . ARG A 1 334 ? -22.428 13.800 -36.761 1.00 43.84 334 ARG A N 1
ATOM 2476 C CA . ARG A 1 334 ? -21.950 14.399 -38.005 1.00 43.84 334 ARG A CA 1
ATOM 2477 C C . ARG A 1 334 ? -20.422 14.503 -37.947 1.00 43.84 334 ARG A C 1
ATOM 2479 O O . ARG A 1 334 ? -19.870 15.006 -36.976 1.00 43.84 334 ARG A O 1
ATOM 2486 N N . ALA A 1 335 ? -19.762 14.028 -38.996 1.00 37.31 335 ALA A N 1
ATOM 2487 C CA . ALA A 1 335 ? -18.382 14.372 -39.291 1.00 37.31 335 ALA A CA 1
ATOM 2488 C C . ALA A 1 335 ? -18.345 15.794 -39.867 1.00 37.31 335 ALA A C 1
ATOM 2490 O O . ALA A 1 335 ? -19.093 16.099 -40.796 1.00 37.31 335 ALA A O 1
ATOM 2491 N N . THR A 1 336 ? -17.455 16.636 -39.357 1.00 47.34 336 THR A N 1
ATOM 2492 C CA . THR A 1 336 ? -16.958 17.815 -40.072 1.00 47.34 336 THR A CA 1
ATOM 2493 C C . THR A 1 336 ? -15.444 17.748 -40.072 1.00 47.34 336 THR A C 1
ATOM 2495 O O . THR A 1 336 ? -14.790 17.890 -39.042 1.00 47.34 336 THR A O 1
ATOM 2498 N N . ALA A 1 337 ? -14.913 17.471 -41.258 1.00 38.88 337 ALA A N 1
ATOM 2499 C CA . ALA A 1 337 ? -13.518 17.637 -41.595 1.00 38.88 337 ALA A CA 1
ATOM 2500 C C . ALA A 1 337 ? -13.226 19.130 -41.800 1.00 38.88 337 ALA A C 1
ATOM 2502 O O . ALA A 1 337 ? -13.948 19.801 -42.532 1.00 38.88 337 ALA A O 1
ATOM 2503 N N . ALA A 1 338 ? -12.131 19.612 -41.218 1.00 43.03 338 ALA A N 1
ATOM 2504 C CA . ALA A 1 338 ? -11.426 20.799 -41.683 1.00 43.03 338 ALA A CA 1
ATOM 2505 C C . ALA A 1 338 ? -9.913 20.523 -41.626 1.00 43.03 338 ALA A C 1
ATOM 2507 O O . ALA A 1 338 ? -9.269 20.603 -40.583 1.00 43.03 338 ALA A O 1
ATOM 2508 N N . LYS A 1 339 ? -9.381 20.127 -42.788 1.00 39.75 339 LYS A N 1
ATOM 2509 C CA . LYS A 1 339 ? -8.016 20.409 -43.277 1.00 39.75 339 LYS A CA 1
ATOM 2510 C C . LYS A 1 339 ? -7.864 21.942 -43.301 1.00 39.75 339 LYS A C 1
ATOM 2512 O O . LYS A 1 339 ? -8.833 22.602 -43.650 1.00 39.75 339 LYS A O 1
ATOM 2517 N N . THR A 1 340 ? -6.800 22.586 -42.822 1.00 37.66 340 THR A N 1
ATOM 2518 C CA . THR A 1 340 ? -5.429 22.807 -43.360 1.00 37.66 340 THR A CA 1
ATOM 2519 C C . THR A 1 340 ? -4.868 23.948 -42.477 1.00 37.66 340 THR A C 1
ATOM 2521 O O . THR A 1 340 ? -5.655 24.777 -42.045 1.00 37.66 340 THR A O 1
ATOM 2524 N N . GLY A 1 341 ? -3.594 24.151 -42.155 1.00 34.16 341 GLY A N 1
ATOM 2525 C CA . GLY A 1 341 ? -2.326 23.544 -42.515 1.00 34.16 341 GLY A CA 1
ATOM 2526 C C . GLY A 1 341 ? -1.183 24.330 -41.833 1.00 34.16 341 GLY A C 1
ATOM 2527 O O . GLY A 1 341 ? -1.367 25.459 -41.399 1.00 34.16 341 GLY A O 1
ATOM 2528 N N . VAL A 1 342 ? -0.025 23.673 -41.743 1.00 36.12 342 VAL A N 1
ATOM 2529 C CA . VAL A 1 342 ? 1.348 24.202 -41.878 1.00 36.12 342 VAL A CA 1
ATOM 2530 C C . VAL A 1 342 ? 1.729 25.499 -41.139 1.00 36.12 342 VAL A C 1
ATOM 2532 O O . VAL A 1 342 ? 1.482 26.594 -41.622 1.00 36.12 342 VAL A O 1
ATOM 2535 N N . ALA A 1 343 ? 2.565 25.360 -40.105 1.00 34.91 343 ALA A N 1
ATOM 2536 C CA . ALA A 1 343 ? 3.771 26.181 -39.962 1.00 34.91 343 ALA A CA 1
ATOM 2537 C C . ALA A 1 343 ? 4.815 25.440 -39.114 1.00 34.91 343 ALA A C 1
ATOM 2539 O O . ALA A 1 343 ? 4.578 25.047 -37.974 1.00 34.91 343 ALA A O 1
ATOM 2540 N N . ALA A 1 344 ? 5.975 25.219 -39.722 1.00 37.41 344 ALA A N 1
ATOM 2541 C CA . ALA A 1 344 ? 7.154 24.638 -39.114 1.00 37.41 344 ALA A CA 1
ATOM 2542 C C . ALA A 1 344 ? 7.828 25.634 -38.159 1.00 37.41 344 ALA A C 1
ATOM 2544 O O . ALA A 1 344 ? 8.055 26.782 -38.526 1.00 37.41 344 ALA A O 1
ATOM 2545 N N . ALA A 1 345 ? 8.263 25.168 -36.988 1.00 36.94 345 ALA A N 1
ATOM 2546 C CA . ALA A 1 345 ? 9.313 25.835 -36.227 1.00 36.94 345 ALA A CA 1
ATOM 2547 C C . ALA A 1 345 ? 10.215 24.797 -35.551 1.00 36.94 345 ALA A C 1
ATOM 2549 O O . ALA A 1 345 ? 9.864 24.082 -34.618 1.00 36.94 345 ALA A O 1
ATOM 2550 N N . LYS A 1 346 ? 11.405 24.719 -36.128 1.00 37.75 346 LYS A N 1
ATOM 2551 C CA . LYS A 1 346 ? 12.587 23.944 -35.780 1.00 37.75 346 LYS A CA 1
ATOM 2552 C C . LYS A 1 346 ? 13.340 24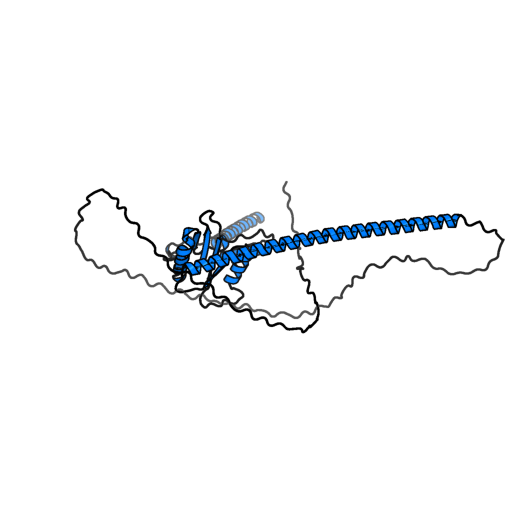.674 -34.668 1.00 37.75 346 LYS A C 1
ATOM 2554 O O . LYS A 1 346 ? 13.842 25.752 -34.948 1.00 37.75 346 LYS A O 1
ATOM 2559 N N . ALA A 1 347 ? 13.530 24.086 -33.482 1.00 35.72 347 ALA A N 1
ATOM 2560 C CA . ALA A 1 347 ? 14.705 24.386 -32.651 1.00 35.72 347 ALA A CA 1
ATOM 2561 C C . ALA A 1 347 ? 14.905 23.421 -31.466 1.00 35.72 347 ALA A C 1
ATOM 2563 O O . ALA A 1 347 ? 14.127 23.381 -30.525 1.00 35.72 347 ALA A O 1
ATOM 2564 N N . LYS A 1 348 ? 16.062 22.751 -31.522 1.00 37.72 348 LYS A N 1
ATOM 2565 C CA . LYS A 1 348 ? 17.019 22.495 -30.431 1.00 37.72 348 LYS A CA 1
ATOM 2566 C C . LYS A 1 348 ? 16.613 21.587 -29.258 1.00 37.72 348 LYS A C 1
ATOM 2568 O O . LYS A 1 348 ? 16.105 22.000 -28.227 1.00 37.72 348 LYS A O 1
ATOM 2573 N N . ARG A 1 349 ? 17.097 20.345 -29.401 1.00 35.62 349 ARG A N 1
ATOM 2574 C CA . ARG A 1 349 ? 17.784 19.557 -28.363 1.00 35.62 349 ARG A CA 1
ATOM 2575 C C . ARG A 1 349 ? 18.531 20.439 -27.350 1.00 35.62 349 ARG A C 1
ATOM 2577 O O . ARG A 1 349 ? 19.463 21.131 -27.749 1.00 35.62 349 ARG A O 1
ATOM 2584 N N . THR A 1 350 ? 18.291 20.197 -26.068 1.00 39.78 350 THR A N 1
ATOM 2585 C CA . THR A 1 350 ? 19.353 20.120 -25.057 1.00 39.78 350 THR A CA 1
ATOM 2586 C C . THR A 1 350 ? 19.019 19.017 -24.060 1.00 39.78 350 THR A C 1
ATOM 2588 O O . THR A 1 350 ? 17.953 18.945 -23.461 1.00 39.78 350 THR A O 1
ATOM 2591 N N . THR A 1 351 ? 19.962 18.094 -23.966 1.00 37.12 351 THR A N 1
ATOM 2592 C CA . THR A 1 351 ? 20.079 17.004 -23.008 1.00 37.12 351 THR A CA 1
ATOM 2593 C C . THR A 1 351 ? 20.382 17.547 -21.613 1.00 37.12 351 THR A C 1
ATOM 2595 O O . THR A 1 351 ? 21.357 18.277 -21.465 1.00 37.12 351 THR A O 1
ATOM 2598 N N . ALA A 1 352 ? 19.649 17.108 -20.591 1.00 34.75 352 ALA A N 1
ATOM 2599 C CA . ALA A 1 352 ? 20.109 17.162 -19.205 1.00 34.75 352 ALA A CA 1
ATOM 2600 C C . ALA A 1 352 ? 20.176 15.728 -18.670 1.00 34.75 352 ALA A C 1
ATOM 2602 O O . ALA A 1 352 ? 19.167 15.090 -18.379 1.00 34.75 352 ALA A O 1
ATOM 2603 N N . THR A 1 353 ? 21.401 15.208 -18.631 1.00 35.75 353 THR A N 1
ATOM 2604 C CA . THR A 1 353 ? 21.772 13.981 -17.923 1.00 35.75 353 THR A CA 1
ATOM 2605 C C . THR A 1 353 ? 22.531 14.409 -16.667 1.00 35.75 353 THR A C 1
ATOM 2607 O O . THR A 1 353 ? 23.291 15.367 -16.738 1.00 35.75 353 THR A O 1
ATOM 2610 N N . GLN A 1 354 ? 22.398 13.611 -15.603 1.00 35.50 354 GLN A N 1
ATOM 2611 C CA . GLN A 1 354 ? 23.265 13.519 -14.416 1.00 35.50 354 GLN A CA 1
ATOM 2612 C C . GLN A 1 354 ? 23.099 14.583 -13.320 1.00 35.50 354 GLN A C 1
ATOM 2614 O O . GLN A 1 354 ? 23.454 15.740 -13.486 1.00 35.50 354 GLN A O 1
ATOM 2619 N N . SER A 1 355 ? 22.741 14.125 -12.118 1.00 32.44 355 SER A N 1
ATOM 2620 C CA . SER A 1 355 ? 23.761 13.963 -11.075 1.00 32.44 355 SER A CA 1
ATOM 2621 C C . SER A 1 355 ? 23.270 13.019 -9.976 1.00 32.44 355 SER A C 1
ATOM 2623 O O . SER A 1 355 ? 22.216 13.213 -9.376 1.00 32.44 355 SER A O 1
ATOM 2625 N N . ALA A 1 356 ? 24.056 11.972 -9.754 1.00 35.81 356 ALA A N 1
ATOM 2626 C CA . ALA A 1 356 ? 24.010 11.094 -8.603 1.00 35.81 356 ALA A CA 1
ATOM 2627 C C . ALA A 1 356 ? 25.409 11.101 -7.970 1.00 35.81 356 ALA A C 1
ATOM 2629 O O . ALA A 1 356 ? 26.401 11.161 -8.693 1.00 35.81 356 ALA A O 1
ATOM 2630 N N . ALA A 1 357 ? 25.428 10.921 -6.646 1.00 36.56 357 ALA A N 1
ATOM 2631 C CA . ALA A 1 357 ? 26.559 10.585 -5.774 1.00 36.56 357 ALA A CA 1
ATOM 2632 C C . ALA A 1 357 ? 27.514 11.719 -5.347 1.00 36.56 357 ALA A C 1
ATOM 2634 O O . ALA A 1 357 ? 28.248 12.278 -6.149 1.00 36.56 357 ALA A O 1
ATOM 2635 N N . ALA A 1 358 ? 27.590 11.954 -4.030 1.00 35.09 358 ALA A N 1
ATOM 2636 C CA . ALA A 1 358 ? 28.716 11.512 -3.192 1.00 35.09 358 ALA A CA 1
ATOM 2637 C C . ALA A 1 358 ? 28.619 12.161 -1.795 1.00 35.09 358 ALA A C 1
ATOM 2639 O O . ALA A 1 358 ? 28.941 13.333 -1.625 1.00 35.09 358 ALA A O 1
ATOM 2640 N N . ARG A 1 359 ? 28.213 11.400 -0.767 1.00 37.31 359 ARG A N 1
ATOM 2641 C CA . ARG A 1 359 ? 28.530 11.741 0.630 1.00 37.31 359 ARG A CA 1
ATOM 2642 C C . ARG A 1 359 ? 29.698 10.870 1.069 1.00 37.31 359 ARG A C 1
ATOM 2644 O O . ARG A 1 359 ? 29.632 9.643 1.016 1.00 37.31 359 ARG A O 1
ATOM 2651 N N . ALA A 1 360 ? 30.784 11.553 1.404 1.00 39.62 360 ALA A N 1
ATOM 2652 C CA . ALA A 1 360 ? 32.051 10.987 1.813 1.00 39.62 360 ALA A CA 1
ATOM 2653 C C . ALA A 1 360 ? 31.955 10.321 3.190 1.00 39.62 360 ALA A C 1
ATOM 2655 O O . ALA A 1 360 ? 31.209 10.742 4.073 1.00 39.62 360 ALA A O 1
ATOM 2656 N N . ARG A 1 361 ? 32.745 9.257 3.323 1.00 36.72 361 ARG A N 1
ATOM 2657 C CA . ARG A 1 361 ? 32.969 8.463 4.526 1.00 36.72 361 ARG A CA 1
ATOM 2658 C C . ARG A 1 361 ? 33.910 9.224 5.458 1.00 36.72 361 ARG A C 1
ATOM 2660 O O . ARG A 1 361 ? 34.937 9.716 5.003 1.00 36.72 361 ARG A O 1
ATOM 2667 N N . GLY A 1 362 ? 33.599 9.231 6.748 1.00 34.59 362 GLY A N 1
ATOM 2668 C CA . GLY A 1 362 ? 34.526 9.576 7.822 1.00 34.59 362 GLY A CA 1
ATOM 2669 C C . GLY A 1 362 ? 34.429 8.511 8.908 1.00 34.59 362 GLY A C 1
ATOM 2670 O O . GLY A 1 362 ? 33.547 8.570 9.755 1.00 34.59 362 GLY A O 1
ATOM 2671 N N . THR A 1 363 ? 35.298 7.504 8.841 1.00 38.59 363 THR A N 1
ATOM 2672 C CA . THR A 1 363 ? 35.448 6.452 9.854 1.00 38.59 363 THR A CA 1
ATOM 2673 C C . THR A 1 363 ? 36.858 6.510 10.419 1.00 38.59 363 THR A C 1
ATOM 2675 O O . THR A 1 363 ? 37.802 6.125 9.734 1.00 38.59 363 THR A O 1
ATOM 2678 N N . THR A 1 364 ? 36.990 6.914 11.680 1.00 41.22 364 THR A N 1
ATOM 2679 C CA . THR A 1 364 ? 38.165 6.632 12.513 1.00 41.22 364 THR A CA 1
ATOM 2680 C C . THR A 1 364 ? 37.732 6.491 13.968 1.00 41.22 364 THR A C 1
ATOM 2682 O O . THR A 1 364 ? 37.531 7.493 14.646 1.00 41.22 364 THR A O 1
ATOM 2685 N N . ARG A 1 365 ? 37.659 5.252 14.473 1.00 39.97 365 ARG A N 1
ATOM 2686 C CA . ARG A 1 365 ? 38.299 4.900 15.750 1.00 39.97 365 ARG A CA 1
ATOM 2687 C C . ARG A 1 365 ? 38.458 3.384 15.889 1.00 39.97 365 ARG A C 1
ATOM 2689 O O . ARG A 1 365 ? 37.484 2.641 15.893 1.00 39.97 365 ARG A O 1
ATOM 2696 N N . ARG A 1 366 ? 39.722 2.962 15.977 1.00 41.38 366 ARG A N 1
ATOM 2697 C CA . ARG A 1 366 ? 40.182 1.646 16.439 1.00 41.38 366 ARG A CA 1
ATOM 2698 C C . ARG A 1 366 ? 39.979 1.532 17.956 1.00 41.38 366 ARG A C 1
ATOM 2700 O O . ARG A 1 366 ? 40.200 2.513 18.661 1.00 41.38 366 ARG A O 1
ATOM 2707 N N . GLY A 1 367 ? 39.664 0.330 18.433 1.00 38.94 367 GLY A N 1
ATOM 2708 C CA . GLY A 1 367 ? 39.714 -0.091 19.841 1.00 38.94 367 GLY A CA 1
ATOM 2709 C C . GLY A 1 367 ? 39.376 -1.588 19.964 1.00 38.94 367 GLY A C 1
ATOM 2710 O O . GLY A 1 367 ? 38.671 -2.079 19.090 1.00 38.94 367 GLY A O 1
ATOM 2711 N N . PRO A 1 368 ? 39.945 -2.333 20.931 1.00 56.12 368 PRO A N 1
ATOM 2712 C CA . PRO A 1 368 ? 40.630 -3.595 20.637 1.00 56.12 368 PRO A CA 1
ATOM 2713 C C . PRO A 1 368 ? 39.809 -4.879 20.820 1.00 56.12 368 PRO A C 1
ATOM 2715 O O . PRO A 1 368 ? 38.854 -4.950 21.586 1.00 56.12 368 PRO A O 1
ATOM 2718 N N . VAL A 1 369 ? 40.283 -5.906 20.112 1.00 49.59 369 VAL A N 1
ATOM 2719 C CA . VAL A 1 369 ? 39.900 -7.319 20.190 1.00 49.59 369 VAL A CA 1
ATOM 2720 C C . VAL A 1 369 ? 40.559 -7.952 21.414 1.00 49.59 369 VAL A C 1
ATOM 2722 O O . VAL A 1 369 ? 41.786 -7.954 21.512 1.00 49.59 369 VAL A O 1
ATOM 2725 N N . THR A 1 370 ? 39.767 -8.548 22.302 1.00 55.16 370 THR A N 1
ATOM 2726 C CA . THR A 1 370 ? 40.240 -9.563 23.248 1.00 55.16 370 THR A CA 1
ATOM 2727 C C . THR A 1 370 ? 39.866 -10.945 22.715 1.00 55.16 370 THR A C 1
ATOM 2729 O O . THR A 1 370 ? 38.696 -11.277 22.536 1.00 55.16 370 THR A O 1
ATOM 2732 N N . LYS A 1 371 ? 40.901 -11.733 22.408 1.00 50.09 371 LYS A N 1
ATOM 2733 C CA . LYS A 1 371 ? 40.825 -13.185 22.225 1.00 50.09 371 LYS A CA 1
ATOM 2734 C C . LYS A 1 371 ? 40.539 -13.833 23.579 1.00 50.09 371 LYS A C 1
ATOM 2736 O O . LYS A 1 371 ? 41.100 -13.407 24.586 1.00 50.09 371 LYS A O 1
ATOM 2741 N N . LYS A 1 372 ? 39.702 -14.866 23.573 1.00 55.31 372 LYS A N 1
ATOM 2742 C CA . LYS A 1 372 ? 39.554 -15.823 24.666 1.00 55.31 372 LYS A CA 1
ATOM 2743 C C . LYS A 1 372 ? 40.003 -17.172 24.113 1.00 55.31 372 LYS A C 1
ATOM 2745 O O . LYS A 1 372 ? 39.401 -17.638 23.145 1.00 55.31 372 LYS A O 1
ATOM 2750 N N . ASP A 1 373 ? 41.088 -17.682 24.677 1.00 57.31 373 ASP A N 1
ATOM 2751 C CA . ASP A 1 373 ? 41.365 -19.115 24.775 1.00 57.31 373 ASP A CA 1
ATOM 2752 C C . ASP A 1 373 ? 40.665 -19.651 26.033 1.00 57.31 373 ASP A C 1
ATOM 2754 O O . ASP A 1 373 ? 40.513 -18.856 27.000 1.00 57.31 373 ASP A O 1
#

Foldseek 3Di:
DVVVVVVVVVVVVVVVVVVVVCVVVDDPDDDPVVDDDDPDPDDLLLVQLVVLQCVQPVVFKDKDAWAQQLVVDDDDDDPDPVVVVVVSVVSRPDTFRIWIATPPPRHTQATEHEDDPPDPDPPVPPVLVVVVVRCLVVLHQYFYHYRDNHDHSVVSNVRSVVSSVVSVVVVVVVVVVVVVVVVVVVVVVVVVVVVVVVVVVVVVVVVVVVVVVVVVVVVVVVPDDDDDDDDDDDDDDDDDDDDDDDDDDDDDDDDDDDDDDDDDDDDDDDDDDDDDDDDDDDDDDDDDDDDDDDDDDDDDDDDDDDDDDDDDDDDDDDDDDDDDDDDDDDDDDDDDDDDDDDDDDDDDDDDDDDDDDDDDDDDDDDDDDDDDD

Radius of gyration: 45.05 Å; chains: 1; bounding box: 143×63×105 Å

Secondary structure (DSSP, 8-state):
-HHHHHHHHHHHHHHHHHHHHHHHHSPPP--GGG----S-SS-HHHHHHHHHHHHHHTTTEEEEEEEEHHHH-PPPP-S-HHHHHHHHHHHHT-EEEEEEEETTT--EEEEEEEE-TT----TTS-HHHHHHHHHHHHT--EEEEE--SS--HHHHHHHHHHHHHHHHHHHHHHHHHHHHHHHHHHHHHHHHHHHHHHHHHHHHHHHHHHHHHHHHHHHHHTTPPPPPP------------------PPPPPP-PPPPP------PPP--PPPP--PPPPP-PPPPPPPPPP------------------------------------------------------------------PPP------------

Sequence (373 aa):
MVEFSLIVLFLIAALLFYQQYNARVSLPAPRPDCYGKSESMLKPEEKALFKALEDGLGADHYVFPKVMAANVLELKPNPDQPLKQASRQRIAHEYFDFVICRKSDQAMTCALRMEAAGKGLTALHDSNMFLGSVCRHVELPYAVIPTESEYQADRVRAQVDEAIAATKAQIKAKAKAKAEAKARAEAKAKAKMEAKAKAEAKARAEAEARAAQKAAAQKAAAQKPKPTAPEPTPAVSASVAAKPEVKTAPAPKLAAQPEPAAKSEPMPEVKSAPGSQAPAATPAPSPQQPAEAETKGKDEPPPPSASASRGTSGTTVDVVSAPARKAVPPRRSRATAAKTGVAAAKAKRTTATQSAAARARGTTRRGPVTKKD